Protein AF-A0A955RQQ8-F1 (afdb_monomer)

Sequence (202 aa):
MLSSAFFGHKPSKFQINPIVKSFIVSETFFWAGQNLMSPIFAIFVAQGLSDGSLEAAGTAVTVYMIARILAELISGKLLKDTKDSAKFWYSIIGVVVVGLGYVGMAFVSYVVWVYALQFMIGIGFGIASPAKYSLFSRHLDKGKESSEWSIYDAAIYAGMACTAMLGGFIANEYGFDLLLITSGIVIILGCIPYALFVFDKD

Solvent-accessible surface area (backbone atoms only — not comparable to full-atom values): 9864 Å² total; per-residue (Å²): 144,76,73,73,79,77,69,70,66,80,81,65,84,82,79,66,47,70,67,37,51,27,48,40,54,17,47,16,31,32,46,15,16,50,25,30,41,60,91,49,44,52,52,46,36,29,71,65,25,81,73,32,29,68,67,51,28,54,49,29,53,48,41,16,50,54,33,19,56,57,28,30,62,50,36,42,64,71,49,70,90,54,56,66,46,55,29,40,50,39,25,38,53,10,38,42,40,30,13,50,25,34,35,53,55,41,75,53,56,45,52,72,55,47,37,55,30,26,31,47,24,11,36,12,48,8,37,13,49,49,26,48,52,52,54,41,68,73,44,54,55,88,96,39,52,72,58,54,51,51,52,38,50,54,47,28,51,52,32,24,58,58,21,41,59,50,22,56,51,38,33,72,78,66,31,61,41,57,41,23,38,51,21,11,50,37,18,38,57,19,36,58,51,45,60,69,49,50,76,53,82,129

Nearest PDB structures (foldseek):
  8tte-assembly1_A  TM=7.966E-01  e=7.774E-04  Staphylococcus aureus
  6rw3-assembly2_B  TM=7.720E-01  e=1.911E-03  Plasmodium falciparum
  6gs7-assembly1_A  TM=8.002E-01  e=3.925E-03  Escherichia coli K-12
  8vzo-assembly1_A  TM=7.882E-01  e=3.752E-03  Mus musculus
  7ckr-assembly1_A  TM=8.036E-01  e=1.155E-02  Homo sapiens

Structure (mmCIF, N/CA/C/O backbone):
data_AF-A0A955RQQ8-F1
#
_entry.id   AF-A0A955RQQ8-F1
#
loop_
_atom_site.group_PDB
_atom_site.id
_atom_site.type_symbol
_atom_site.label_atom_id
_atom_site.label_alt_id
_atom_site.label_comp_id
_atom_site.label_asym_id
_atom_site.label_entity_id
_atom_site.label_seq_id
_atom_site.pdbx_PDB_ins_code
_atom_site.Cartn_x
_atom_site.Cartn_y
_atom_site.Cartn_z
_atom_site.occupancy
_atom_site.B_iso_or_equiv
_atom_site.auth_seq_id
_atom_site.auth_comp_id
_atom_site.auth_asym_id
_atom_site.auth_atom_id
_atom_site.pdbx_PDB_model_num
ATOM 1 N N . MET A 1 1 ? -4.836 -35.990 35.037 1.00 44.22 1 MET A N 1
ATOM 2 C CA . MET A 1 1 ? -5.051 -34.542 35.275 1.00 44.22 1 MET A CA 1
ATOM 3 C C . MET A 1 1 ? -4.480 -33.641 34.160 1.00 44.22 1 MET A C 1
ATOM 5 O O . MET A 1 1 ? -4.272 -32.468 34.410 1.00 44.22 1 MET A O 1
ATOM 9 N N . LEU A 1 2 ? -4.282 -34.125 32.918 1.00 42.44 2 LEU A N 1
ATOM 10 C CA . LEU A 1 2 ? -3.669 -33.331 31.825 1.00 42.44 2 LEU A CA 1
ATOM 11 C C . LEU A 1 2 ? -4.562 -33.122 30.581 1.00 42.44 2 LEU A C 1
ATOM 13 O O . LEU A 1 2 ? -4.142 -32.474 29.633 1.00 42.44 2 LEU A O 1
ATOM 17 N N . SER A 1 3 ? -5.797 -33.634 30.563 1.00 52.59 3 SER A N 1
ATOM 18 C CA . SER A 1 3 ? -6.656 -33.600 29.362 1.00 52.59 3 SER A CA 1
ATOM 19 C C . SER A 1 3 ? -7.642 -32.422 29.318 1.00 52.59 3 SER A C 1
ATOM 21 O O . SER A 1 3 ? -8.111 -32.068 28.240 1.00 52.59 3 SER A O 1
ATOM 23 N N . SER A 1 4 ? -7.934 -31.776 30.451 1.00 46.28 4 SER A N 1
ATOM 24 C CA . SER A 1 4 ? -8.906 -30.673 30.531 1.00 46.28 4 SER A CA 1
ATOM 25 C C . SER A 1 4 ? -8.313 -29.286 30.258 1.00 46.28 4 SER A C 1
ATOM 27 O O . SER A 1 4 ? -9.062 -28.319 30.188 1.00 46.28 4 SER A O 1
ATOM 29 N N . ALA A 1 5 ? -6.991 -29.174 30.092 1.00 52.91 5 ALA A N 1
ATOM 30 C CA . ALA A 1 5 ? -6.322 -27.906 29.788 1.00 52.91 5 ALA A CA 1
ATOM 31 C C . ALA A 1 5 ? -6.365 -27.537 28.291 1.00 52.91 5 ALA A C 1
ATOM 33 O O . ALA A 1 5 ? -6.182 -26.375 27.951 1.00 52.91 5 ALA A O 1
ATOM 34 N N . PHE A 1 6 ? -6.620 -28.508 27.402 1.00 50.00 6 PHE A N 1
ATOM 35 C CA . PHE A 1 6 ? -6.561 -28.303 25.947 1.00 50.00 6 PHE A CA 1
ATOM 36 C C . PHE A 1 6 ? -7.920 -28.037 25.289 1.00 50.00 6 PHE A C 1
ATOM 38 O O . PHE A 1 6 ? -7.983 -27.387 24.252 1.00 50.00 6 PHE A O 1
ATOM 45 N N . PHE A 1 7 ? -9.017 -28.487 25.899 1.00 50.19 7 PHE A N 1
ATOM 46 C CA . PHE A 1 7 ? -10.370 -28.235 25.399 1.00 50.19 7 PHE A CA 1
ATOM 47 C C . PHE A 1 7 ? -11.036 -27.138 26.227 1.00 50.19 7 PHE A C 1
ATOM 49 O O . PHE A 1 7 ? -12.024 -27.346 26.930 1.00 50.19 7 PHE A O 1
ATOM 56 N N . GLY A 1 8 ? -10.429 -25.953 26.172 1.00 47.56 8 GLY A N 1
ATOM 57 C CA . GLY A 1 8 ? -10.973 -24.741 26.759 1.00 47.56 8 GLY A CA 1
ATOM 58 C C . GLY A 1 8 ? -12.210 -24.284 25.994 1.00 47.56 8 GLY A C 1
ATOM 59 O O . GLY A 1 8 ? -12.077 -23.711 24.924 1.00 47.56 8 GLY A O 1
ATOM 60 N N . HIS A 1 9 ? -13.373 -24.498 26.614 1.00 50.78 9 HIS A N 1
ATOM 61 C CA . HIS A 1 9 ? -14.675 -23.880 26.343 1.00 50.78 9 HIS A CA 1
ATOM 62 C C . HIS A 1 9 ? -15.265 -24.112 24.939 1.00 50.78 9 HIS A C 1
ATOM 64 O O . HIS A 1 9 ? -14.603 -24.033 23.910 1.00 50.78 9 HIS A O 1
ATOM 70 N N . LYS A 1 10 ? -16.584 -24.366 24.882 1.00 46.41 10 LYS A N 1
ATOM 71 C CA . LYS A 1 10 ? -17.335 -24.246 23.620 1.00 46.41 10 LYS A CA 1
ATOM 72 C C . LYS A 1 10 ? -16.984 -22.882 23.016 1.00 46.41 10 LYS A C 1
ATOM 74 O O . LYS A 1 10 ? -17.060 -21.915 23.779 1.00 46.41 10 LYS A O 1
ATOM 79 N N . PRO A 1 11 ? -16.623 -22.777 21.721 1.00 45.06 11 PRO A N 1
ATOM 80 C CA . PRO A 1 11 ? -16.377 -21.482 21.113 1.00 45.06 11 PRO A CA 1
ATOM 81 C C . PRO A 1 11 ? -17.641 -20.658 21.328 1.00 45.06 11 PRO A C 1
ATOM 83 O O . PRO A 1 11 ? -18.703 -20.955 20.770 1.00 45.06 11 PRO A O 1
ATOM 86 N N . SER A 1 12 ? -17.555 -19.673 22.226 1.00 50.94 12 SER A N 1
ATOM 87 C CA . SER A 1 12 ? -18.580 -18.649 22.292 1.00 50.94 12 SER A CA 1
ATOM 88 C C . SER A 1 12 ? -18.609 -18.043 20.895 1.00 50.94 12 SER A C 1
ATOM 90 O O . SER A 1 12 ? -17.574 -17.973 20.225 1.00 50.94 12 SER A O 1
ATOM 92 N N . LYS A 1 13 ? -19.798 -17.709 20.391 1.00 51.97 13 LYS A N 1
ATOM 93 C CA . LYS A 1 13 ? -19.913 -17.012 19.110 1.00 51.97 13 LYS A CA 1
ATOM 94 C C . LYS A 1 13 ? -18.983 -15.803 19.198 1.00 51.97 13 LYS A C 1
ATOM 96 O O . LYS A 1 13 ? -19.279 -14.887 19.961 1.00 51.97 13 LYS A O 1
ATOM 101 N N . PHE A 1 14 ? -17.842 -15.863 18.511 1.00 59.16 14 PHE A N 1
ATOM 102 C CA . PHE A 1 14 ? -16.768 -14.888 18.646 1.00 59.16 14 PHE A CA 1
ATOM 103 C C . PHE A 1 14 ? -17.259 -13.609 17.969 1.00 59.16 14 PHE A C 1
ATOM 105 O O . PHE A 1 14 ? -17.112 -13.414 16.765 1.00 59.16 14 PHE A O 1
ATOM 112 N N . GLN A 1 15 ? -17.998 -12.804 18.726 1.00 77.56 15 GLN A N 1
ATOM 113 C CA . GLN A 1 15 ? -18.453 -11.498 18.293 1.00 77.56 15 GLN A CA 1
ATOM 114 C C . GLN A 1 15 ? -17.255 -10.570 18.445 1.00 77.56 15 GLN A C 1
ATOM 116 O O . GLN A 1 15 ? -16.816 -10.313 19.565 1.00 77.56 15 GLN A O 1
ATOM 121 N N . ILE A 1 16 ? -16.700 -10.196 17.294 1.00 86.25 16 ILE A N 1
ATOM 122 C CA . ILE A 1 16 ? -15.632 -9.211 17.128 1.00 86.25 16 ILE A CA 1
ATOM 123 C C . ILE A 1 16 ? -16.308 -7.870 16.879 1.00 86.25 16 ILE A C 1
ATOM 125 O O . ILE A 1 16 ? -17.302 -7.811 16.142 1.00 86.25 16 ILE A O 1
ATOM 129 N N . ASN A 1 17 ? -15.754 -6.803 17.447 1.00 91.38 17 ASN A N 1
ATOM 130 C CA . ASN A 1 17 ? -16.196 -5.447 17.160 1.00 91.38 17 ASN A CA 1
ATOM 131 C C . ASN A 1 17 ? -16.270 -5.204 15.626 1.00 91.38 17 ASN A C 1
ATOM 133 O O . ASN A 1 17 ? -15.318 -5.520 14.905 1.00 91.38 17 ASN A O 1
ATOM 137 N N . PRO A 1 18 ? -17.371 -4.645 15.084 1.00 89.94 18 PRO A N 1
ATOM 138 C CA . PRO A 1 18 ? -17.513 -4.408 13.644 1.00 89.94 18 PRO A CA 1
ATOM 139 C C . PRO A 1 18 ? -16.379 -3.581 13.019 1.00 89.94 18 PRO A C 1
ATOM 141 O O . PRO A 1 18 ? -15.996 -3.845 11.877 1.00 89.94 18 PRO A O 1
ATOM 144 N N . ILE A 1 19 ? -15.803 -2.630 13.760 1.00 91.62 19 ILE A N 1
ATOM 145 C CA . ILE A 1 19 ? -14.679 -1.801 13.304 1.00 91.62 19 ILE A CA 1
ATOM 146 C C . ILE A 1 19 ? -13.398 -2.638 13.218 1.00 91.62 19 ILE A C 1
ATOM 148 O O . ILE A 1 19 ? -12.697 -2.581 12.208 1.00 91.62 19 ILE A O 1
ATOM 152 N N . VAL A 1 20 ? -13.137 -3.483 14.220 1.00 93.81 20 VAL A N 1
ATOM 153 C CA . VAL A 1 20 ? -12.011 -4.437 14.229 1.00 93.81 20 VAL A CA 1
ATOM 154 C C . VAL A 1 20 ? -12.133 -5.410 13.059 1.00 93.81 20 VAL A C 1
ATOM 156 O O . VAL A 1 20 ? -11.187 -5.586 12.294 1.00 93.81 20 VAL A O 1
ATOM 159 N N . LYS A 1 21 ? -13.322 -5.982 12.840 1.00 93.19 21 LYS A N 1
ATOM 160 C CA . LYS A 1 21 ? -13.585 -6.861 11.692 1.00 93.19 21 LYS A CA 1
ATOM 161 C C . LYS A 1 21 ? -13.338 -6.147 10.360 1.00 93.19 21 LYS A C 1
ATOM 163 O O . LYS A 1 21 ? -12.730 -6.723 9.462 1.00 93.19 21 LYS A O 1
ATOM 168 N N . SER A 1 22 ? -13.792 -4.903 10.231 1.00 92.38 22 SER A N 1
ATOM 169 C CA . SER A 1 2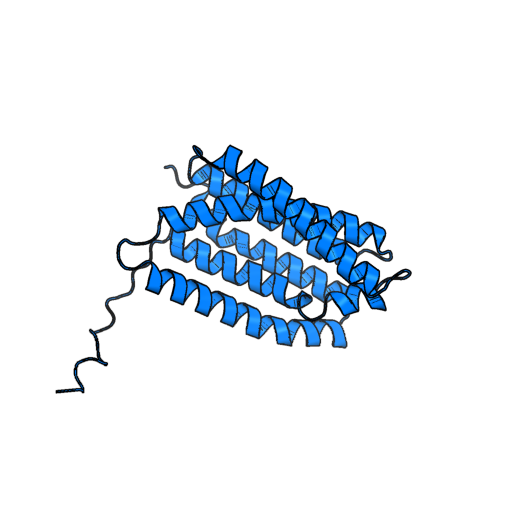2 ? -13.625 -4.114 9.005 1.00 92.38 22 SER A CA 1
ATOM 170 C C . SER A 1 22 ? -12.164 -3.772 8.740 1.00 92.38 22 SER A C 1
ATOM 172 O O . SER A 1 22 ? -11.718 -3.861 7.599 1.00 92.38 22 SER A O 1
ATOM 174 N N . PHE A 1 23 ? -11.397 -3.476 9.790 1.00 94.56 23 PHE A N 1
ATOM 175 C CA . PHE A 1 23 ? -9.949 -3.331 9.703 1.00 94.56 23 PHE A CA 1
ATOM 176 C C . PHE A 1 23 ? -9.273 -4.625 9.236 1.00 94.56 23 PHE A C 1
ATOM 178 O O . PHE A 1 23 ? -8.488 -4.568 8.298 1.00 94.56 23 PHE A O 1
ATOM 185 N N . ILE A 1 24 ? -9.613 -5.786 9.812 1.00 96.38 24 ILE A N 1
ATOM 186 C CA . ILE A 1 24 ? -9.026 -7.080 9.415 1.00 96.38 24 ILE A CA 1
ATOM 187 C C . ILE A 1 24 ? -9.283 -7.365 7.932 1.00 96.38 24 ILE A C 1
ATOM 189 O O . ILE A 1 24 ? -8.363 -7.725 7.199 1.00 96.38 24 ILE A O 1
ATOM 193 N N . VAL A 1 25 ? -10.523 -7.174 7.470 1.00 95.88 25 VAL A N 1
ATOM 194 C CA . VAL A 1 25 ? -10.874 -7.379 6.057 1.00 95.88 25 VAL A CA 1
ATOM 195 C C . VAL A 1 25 ? -10.117 -6.392 5.166 1.00 95.88 25 VAL A C 1
ATOM 197 O O . VAL A 1 25 ? -9.504 -6.819 4.192 1.00 95.88 25 VAL A O 1
ATOM 200 N N . SER A 1 26 ? -10.102 -5.101 5.510 1.00 95.88 26 SER A N 1
ATOM 201 C CA . SER A 1 26 ? -9.356 -4.075 4.768 1.00 95.88 26 SER A CA 1
ATOM 202 C C . SER A 1 26 ? -7.872 -4.425 4.641 1.00 95.88 26 SER A C 1
ATOM 204 O O . SER A 1 26 ? -7.326 -4.432 3.539 1.00 95.88 26 SER A O 1
ATOM 206 N N . GLU A 1 27 ? -7.220 -4.753 5.757 1.00 97.44 27 GLU A N 1
ATOM 207 C CA . GLU A 1 27 ? -5.799 -5.099 5.784 1.00 97.44 27 GLU A CA 1
ATOM 208 C C . GLU A 1 27 ? -5.512 -6.380 5.000 1.00 97.44 27 GLU A C 1
ATOM 210 O O . GLU A 1 27 ? -4.507 -6.449 4.298 1.00 97.44 27 GLU A O 1
ATOM 215 N N . THR A 1 28 ? -6.423 -7.357 5.019 1.00 98.00 28 THR A N 1
ATOM 216 C CA . THR A 1 28 ? -6.293 -8.569 4.199 1.00 98.00 28 THR A CA 1
ATOM 217 C C . THR A 1 28 ? -6.206 -8.226 2.712 1.00 98.00 28 THR A C 1
ATOM 219 O O . THR A 1 28 ? -5.280 -8.676 2.045 1.00 98.00 28 THR A O 1
ATOM 222 N N . PHE A 1 29 ? -7.116 -7.397 2.186 1.00 98.00 29 PHE A N 1
ATOM 223 C CA . PHE A 1 29 ? -7.060 -6.953 0.786 1.00 98.00 29 PHE A CA 1
ATOM 224 C C . PHE A 1 29 ? -5.808 -6.120 0.501 1.00 98.00 29 PHE A C 1
ATOM 226 O O . PHE A 1 29 ? -5.122 -6.350 -0.494 1.00 98.00 29 PHE A O 1
ATOM 233 N N . PHE A 1 30 ? -5.478 -5.186 1.393 1.00 98.12 30 PHE A N 1
ATOM 234 C CA . PHE A 1 30 ? -4.323 -4.310 1.246 1.00 98.12 30 PHE A CA 1
ATOM 235 C C . PHE A 1 30 ? -3.010 -5.100 1.127 1.00 98.12 30 PHE A C 1
ATOM 237 O O . PHE A 1 30 ? -2.259 -4.930 0.163 1.00 98.12 30 PHE A O 1
ATOM 244 N N . TRP A 1 31 ? -2.749 -6.008 2.071 1.00 98.06 31 TRP A N 1
ATOM 245 C CA . TRP A 1 31 ? -1.536 -6.825 2.082 1.00 98.06 31 TRP A CA 1
ATOM 246 C C . TRP A 1 31 ? -1.547 -7.909 1.008 1.00 98.06 31 TRP A C 1
ATOM 248 O O . TRP A 1 31 ? -0.506 -8.157 0.403 1.00 98.06 31 TRP A O 1
ATOM 258 N N . ALA A 1 32 ? -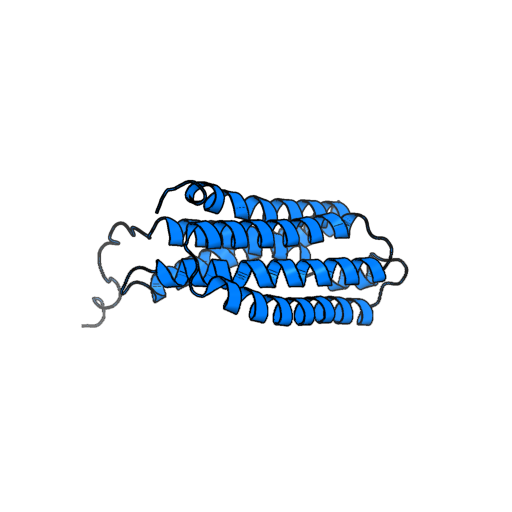2.701 -8.505 0.694 1.00 98.12 32 ALA A N 1
ATOM 259 C CA . ALA A 1 32 ? -2.814 -9.428 -0.432 1.00 98.12 32 ALA A CA 1
ATOM 260 C C . ALA A 1 32 ? -2.433 -8.735 -1.751 1.00 98.12 32 ALA A C 1
ATOM 262 O O . ALA A 1 32 ? -1.636 -9.274 -2.520 1.00 98.12 32 ALA A O 1
ATOM 263 N N . GLY A 1 33 ? -2.932 -7.518 -1.981 1.00 97.88 33 GLY A N 1
ATOM 264 C CA . GLY A 1 33 ? -2.606 -6.721 -3.159 1.00 97.88 33 GLY A CA 1
ATOM 265 C C . GLY A 1 33 ? -1.125 -6.340 -3.226 1.00 97.88 33 GLY A C 1
ATOM 266 O O . GLY A 1 33 ? -0.504 -6.545 -4.265 1.00 97.88 33 GLY A O 1
ATOM 267 N N . GLN A 1 34 ? -0.519 -5.886 -2.121 1.00 97.56 34 GLN A N 1
ATOM 268 C CA . GLN A 1 34 ? 0.939 -5.664 -2.041 1.00 97.56 34 GLN A CA 1
ATOM 269 C C . GLN A 1 34 ? 1.731 -6.931 -2.398 1.00 97.56 34 GLN A C 1
ATOM 271 O O . GLN A 1 34 ? 2.715 -6.883 -3.142 1.00 97.56 34 GLN A O 1
ATOM 276 N N . ASN A 1 35 ? 1.303 -8.079 -1.870 1.00 97.62 35 ASN A N 1
ATOM 277 C CA . ASN A 1 35 ? 2.064 -9.318 -1.969 1.00 97.62 35 ASN A CA 1
ATOM 278 C C . ASN A 1 35 ? 1.960 -10.011 -3.336 1.00 97.62 35 ASN A C 1
ATOM 280 O O . ASN A 1 35 ? 2.744 -10.915 -3.604 1.00 97.62 35 ASN A O 1
ATOM 284 N N . LEU A 1 36 ? 1.070 -9.547 -4.225 1.00 97.75 36 LEU A N 1
ATOM 285 C CA . LEU A 1 36 ? 1.128 -9.888 -5.653 1.00 97.75 36 LEU A CA 1
ATOM 286 C C . LEU A 1 36 ? 2.478 -9.482 -6.266 1.00 97.75 36 LEU A C 1
ATOM 288 O O . LEU A 1 36 ? 3.035 -10.210 -7.077 1.00 97.75 36 LEU A O 1
ATOM 292 N N . MET A 1 37 ? 3.018 -8.326 -5.871 1.00 96.31 37 MET A N 1
ATOM 293 C CA . MET A 1 37 ? 4.250 -7.786 -6.449 1.00 96.31 37 MET A CA 1
ATOM 294 C C . MET A 1 37 ? 5.471 -7.990 -5.548 1.00 96.31 37 MET A C 1
ATOM 296 O O . MET A 1 37 ? 6.571 -8.180 -6.057 1.00 96.31 37 MET A O 1
ATOM 300 N N . SER A 1 38 ? 5.309 -7.963 -4.220 1.00 95.31 38 SER A N 1
ATOM 301 C CA . SER A 1 38 ? 6.440 -7.925 -3.276 1.00 95.31 38 SER A CA 1
ATOM 302 C C . SER A 1 38 ? 7.559 -8.954 -3.549 1.00 95.31 38 SER A C 1
ATOM 304 O O . SER A 1 38 ? 8.713 -8.525 -3.618 1.00 95.31 38 SER A O 1
ATOM 306 N N . PRO A 1 39 ? 7.282 -10.253 -3.799 1.00 96.00 39 PRO A N 1
ATOM 307 C CA . PRO A 1 39 ? 8.335 -11.250 -4.039 1.00 96.00 39 PRO A CA 1
ATOM 308 C C . PRO A 1 39 ? 9.131 -11.041 -5.337 1.00 96.00 39 PRO A C 1
ATOM 310 O O . PRO A 1 39 ? 10.248 -11.537 -5.462 1.00 96.00 39 PRO A O 1
ATOM 313 N N . ILE A 1 40 ? 8.560 -10.326 -6.308 1.00 96.81 40 ILE A N 1
ATOM 314 C CA . ILE A 1 40 ? 9.095 -10.166 -7.669 1.00 96.81 40 ILE A CA 1
ATOM 315 C C . ILE A 1 40 ? 9.357 -8.701 -8.042 1.00 96.81 40 ILE A C 1
ATOM 317 O O . ILE A 1 40 ? 9.793 -8.414 -9.155 1.00 96.81 40 ILE A O 1
ATOM 321 N N . PHE A 1 41 ? 9.179 -7.770 -7.101 1.00 97.88 41 PHE A N 1
ATOM 322 C CA . PHE A 1 41 ? 9.383 -6.337 -7.313 1.00 97.88 41 PHE A CA 1
ATOM 323 C C . PHE A 1 41 ? 10.794 -6.007 -7.816 1.00 97.88 41 PHE A C 1
ATOM 325 O O . PHE A 1 41 ? 10.963 -5.201 -8.729 1.00 97.88 41 PHE A O 1
ATOM 332 N N . ALA A 1 42 ? 11.820 -6.657 -7.259 1.00 97.81 42 ALA A N 1
ATOM 333 C CA . ALA A 1 42 ? 13.196 -6.442 -7.701 1.00 97.81 42 ALA A CA 1
ATOM 334 C C . ALA A 1 42 ? 13.414 -6.875 -9.159 1.00 97.81 42 ALA A C 1
ATOM 336 O O . ALA A 1 42 ? 14.178 -6.234 -9.873 1.00 97.81 42 ALA A O 1
ATOM 337 N N . ILE A 1 43 ? 12.713 -7.921 -9.611 1.00 97.69 43 ILE A N 1
ATOM 338 C CA . ILE A 1 43 ? 12.760 -8.387 -11.002 1.00 97.69 43 ILE A CA 1
ATOM 339 C C . ILE A 1 43 ? 12.075 -7.361 -11.910 1.00 97.69 43 ILE A C 1
ATOM 341 O O . ILE A 1 43 ? 12.656 -6.985 -12.924 1.00 97.69 43 ILE A O 1
ATOM 345 N N . PHE A 1 44 ? 10.905 -6.845 -11.514 1.00 97.75 44 PHE A N 1
ATOM 346 C CA . PHE A 1 44 ? 10.224 -5.770 -12.242 1.00 97.75 44 PHE A CA 1
ATOM 347 C C . PHE A 1 44 ? 11.142 -4.561 -12.462 1.00 97.75 44 PHE A C 1
ATOM 349 O O . PHE A 1 44 ? 11.314 -4.121 -13.593 1.00 97.75 44 PHE A O 1
ATOM 356 N N . VAL A 1 45 ? 11.784 -4.047 -11.409 1.00 98.31 45 VAL A N 1
ATOM 357 C CA . VAL A 1 45 ? 12.638 -2.856 -11.543 1.00 98.31 45 VAL A CA 1
ATOM 358 C C . VAL A 1 45 ? 13.928 -3.158 -12.302 1.00 98.31 45 VAL A C 1
ATOM 360 O O . VAL A 1 45 ? 14.351 -2.346 -13.119 1.00 98.31 45 VAL A O 1
ATOM 363 N N . ALA A 1 46 ? 14.568 -4.301 -12.043 1.00 98.06 46 ALA A N 1
ATOM 364 C CA . ALA A 1 46 ? 15.868 -4.608 -12.631 1.00 98.06 46 ALA A CA 1
ATOM 365 C C . ALA A 1 46 ? 15.791 -5.071 -14.091 1.00 98.06 46 ALA A C 1
ATOM 367 O O . ALA A 1 46 ? 16.746 -4.866 -14.830 1.00 98.06 46 ALA A O 1
ATOM 368 N N . GLN A 1 47 ? 14.695 -5.721 -14.491 1.00 96.12 47 GLN A N 1
ATOM 369 C CA . GLN A 1 47 ? 14.562 -6.348 -15.812 1.00 96.12 47 GLN A CA 1
ATOM 370 C C . GLN A 1 47 ? 13.372 -5.819 -16.621 1.00 96.12 47 GLN A C 1
ATOM 372 O O . GLN A 1 47 ? 13.359 -5.973 -17.838 1.00 96.12 47 GLN A O 1
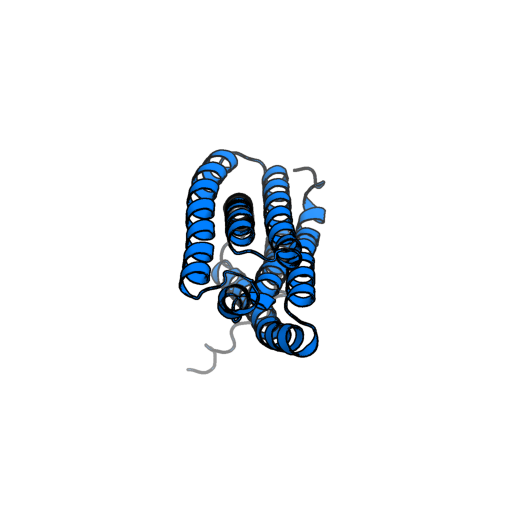ATOM 377 N N . GLY A 1 48 ? 12.377 -5.205 -15.977 1.00 93.94 48 GLY A N 1
ATOM 378 C CA . GLY A 1 48 ? 11.184 -4.666 -16.639 1.00 93.94 48 GLY A CA 1
ATOM 379 C C . GLY A 1 48 ? 11.321 -3.222 -17.127 1.00 93.94 48 GLY A C 1
ATOM 380 O O . GLY A 1 48 ? 10.424 -2.733 -17.806 1.00 93.94 48 GLY A O 1
ATOM 381 N N . LEU A 1 49 ? 12.420 -2.530 -16.802 1.00 97.06 49 LEU A N 1
ATOM 382 C CA . LEU A 1 49 ? 12.639 -1.116 -17.130 1.00 97.06 49 LEU A CA 1
ATOM 383 C C . LEU A 1 49 ? 13.890 -0.927 -17.987 1.00 97.06 49 LEU A C 1
ATOM 385 O O . LEU A 1 49 ? 14.848 -1.689 -17.885 1.00 97.06 49 LEU A O 1
ATOM 389 N N . SER A 1 50 ? 13.898 0.130 -18.801 1.00 96.31 50 SER A N 1
ATOM 390 C CA . SER A 1 50 ? 14.964 0.382 -19.783 1.00 96.31 50 SER A CA 1
ATOM 391 C C . SER A 1 50 ? 16.326 0.678 -19.144 1.00 96.31 50 SER A C 1
ATOM 393 O O . SER A 1 50 ? 17.357 0.273 -19.671 1.00 96.31 50 SER A O 1
ATOM 395 N N . ASP A 1 51 ? 16.333 1.380 -18.012 1.00 97.00 51 ASP A N 1
ATOM 396 C CA . ASP A 1 51 ? 17.506 1.718 -17.193 1.00 97.00 51 ASP A CA 1
ATOM 397 C C . ASP A 1 51 ? 17.504 0.965 -15.848 1.00 97.00 51 A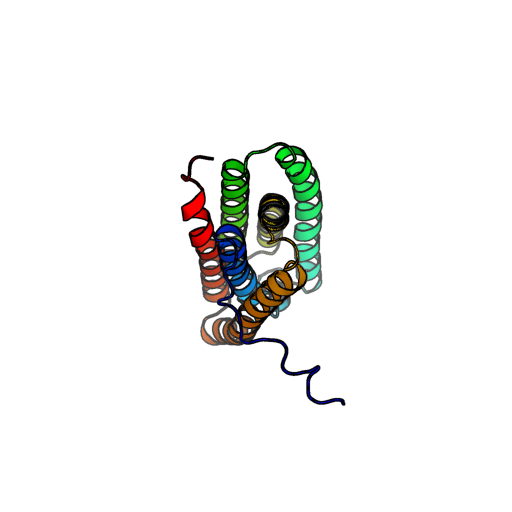SP A C 1
ATOM 399 O O . ASP A 1 51 ? 18.082 1.416 -14.857 1.00 97.00 51 ASP A O 1
ATOM 403 N N . GLY A 1 52 ? 16.828 -0.188 -15.816 1.00 97.44 52 GLY A N 1
ATOM 404 C CA . GLY A 1 52 ? 16.671 -1.032 -14.640 1.00 97.44 52 GLY A CA 1
ATOM 405 C C . GLY A 1 52 ? 17.984 -1.613 -14.115 1.00 97.44 52 GLY A C 1
ATOM 406 O O . GLY A 1 52 ? 18.874 -2.006 -14.867 1.00 97.44 52 GLY A O 1
ATOM 407 N N . SER A 1 53 ? 18.103 -1.704 -12.791 1.00 98.25 53 SER A N 1
ATOM 408 C CA . SER A 1 53 ? 19.194 -2.418 -12.123 1.00 98.25 53 SER A CA 1
ATOM 409 C C . SER A 1 53 ? 18.772 -2.910 -10.735 1.00 98.25 53 SER A C 1
ATOM 411 O O . SER A 1 53 ? 17.769 -2.465 -10.170 1.00 98.25 53 SER A O 1
ATOM 413 N N . LEU A 1 54 ? 19.544 -3.830 -10.148 1.00 98.12 54 LEU A N 1
ATOM 414 C CA . LEU A 1 54 ? 19.321 -4.264 -8.761 1.00 98.12 54 LEU A CA 1
ATOM 415 C C . LEU A 1 54 ? 19.547 -3.118 -7.761 1.00 98.12 54 LEU A C 1
ATOM 417 O O . LEU 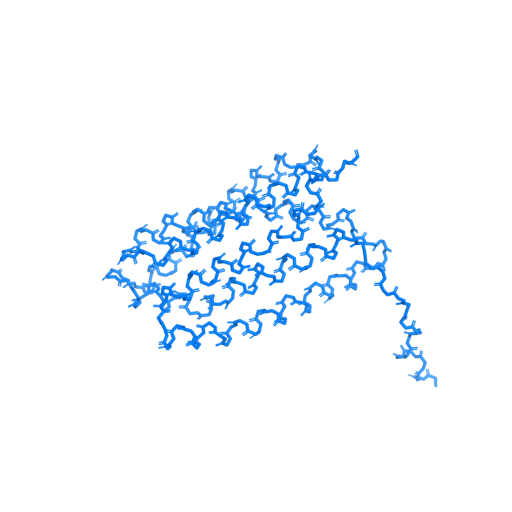A 1 54 ? 18.834 -3.016 -6.763 1.00 98.12 54 LEU A O 1
ATOM 421 N N . GLU A 1 55 ? 20.503 -2.232 -8.050 1.00 98.38 55 GLU A N 1
ATOM 422 C CA . GLU A 1 55 ? 20.733 -1.013 -7.269 1.00 98.38 55 GLU A CA 1
ATOM 423 C C . GLU A 1 55 ? 19.519 -0.079 -7.337 1.00 98.38 55 GLU A C 1
ATOM 425 O O . GLU A 1 55 ? 19.080 0.446 -6.311 1.00 98.38 55 GLU A O 1
ATOM 430 N N . ALA A 1 56 ? 18.912 0.063 -8.520 1.00 98.44 56 ALA A N 1
ATOM 431 C CA . ALA A 1 56 ? 17.690 0.834 -8.695 1.00 98.44 56 ALA A CA 1
ATOM 432 C C . ALA A 1 56 ? 16.522 0.246 -7.894 1.00 98.44 56 ALA A C 1
ATOM 434 O O . ALA A 1 56 ? 15.792 0.986 -7.238 1.00 98.44 56 ALA A O 1
ATOM 435 N N . ALA A 1 57 ? 16.372 -1.081 -7.864 1.00 98.44 57 ALA A N 1
ATOM 436 C CA . ALA A 1 57 ? 15.353 -1.738 -7.046 1.00 98.44 57 ALA A CA 1
ATOM 437 C C . ALA A 1 57 ? 15.524 -1.427 -5.547 1.00 98.44 57 ALA A C 1
ATOM 439 O O . ALA A 1 57 ? 14.562 -1.044 -4.878 1.00 98.44 57 ALA A O 1
ATOM 440 N N . GLY A 1 58 ? 16.748 -1.534 -5.019 1.00 98.50 58 GLY A N 1
ATOM 441 C CA . GLY A 1 58 ? 17.041 -1.192 -3.621 1.00 98.50 58 GLY A CA 1
ATOM 442 C C . GLY A 1 58 ? 16.827 0.295 -3.315 1.00 98.50 58 GLY A C 1
ATOM 443 O O . GLY A 1 58 ? 16.267 0.658 -2.276 1.00 98.50 58 GLY A O 1
ATOM 444 N N . THR A 1 59 ? 17.199 1.162 -4.256 1.00 98.69 59 THR A N 1
ATOM 445 C CA . THR A 1 59 ? 16.984 2.611 -4.154 1.00 98.69 59 THR A CA 1
ATOM 446 C C . THR A 1 59 ? 15.494 2.941 -4.119 1.00 98.69 59 THR A C 1
ATOM 448 O O . THR A 1 59 ? 15.058 3.706 -3.263 1.00 98.69 59 THR A O 1
ATOM 451 N N . ALA A 1 60 ? 14.685 2.306 -4.969 1.00 98.62 60 ALA A N 1
ATOM 452 C CA . ALA A 1 60 ? 13.238 2.486 -5.014 1.00 98.62 60 ALA A CA 1
ATOM 453 C C . ALA A 1 60 ? 12.571 2.161 -3.664 1.00 98.62 60 ALA A C 1
ATOM 455 O O . ALA A 1 60 ? 11.779 2.959 -3.157 1.00 98.62 60 ALA A O 1
ATOM 456 N N . VAL A 1 61 ? 12.948 1.039 -3.037 1.00 98.38 61 VAL A N 1
ATOM 457 C CA . VAL A 1 61 ? 12.463 0.667 -1.693 1.00 98.38 61 VAL A CA 1
ATOM 458 C C . VAL A 1 61 ? 12.907 1.686 -0.640 1.00 98.38 61 VAL A C 1
ATOM 460 O O . VAL A 1 61 ? 12.124 2.054 0.235 1.00 98.38 61 VAL A O 1
ATOM 463 N N . THR A 1 62 ? 14.138 2.191 -0.738 1.00 98.81 62 THR A N 1
ATOM 464 C CA . THR A 1 62 ? 14.661 3.208 0.187 1.00 98.81 62 THR A CA 1
ATOM 465 C C . THR A 1 62 ? 13.874 4.516 0.091 1.00 98.81 62 THR A C 1
ATOM 467 O O . THR A 1 62 ? 13.488 5.076 1.119 1.00 98.81 62 THR A O 1
ATOM 470 N N . VAL A 1 63 ? 13.575 4.979 -1.129 1.00 98.75 63 VAL A N 1
ATOM 471 C CA . VAL A 1 63 ? 12.745 6.173 -1.365 1.00 98.75 63 VAL A CA 1
ATOM 472 C C . VAL A 1 63 ? 11.369 6.005 -0.721 1.00 98.75 63 VAL A C 1
ATOM 474 O O . VAL A 1 63 ? 10.920 6.894 0.007 1.00 98.75 63 VAL A O 1
ATOM 477 N N . TYR A 1 64 ? 10.734 4.849 -0.931 1.00 98.38 64 TYR A N 1
ATOM 478 C CA . TYR A 1 64 ? 9.475 4.494 -0.280 1.00 98.38 64 TYR A CA 1
ATOM 479 C C . TYR A 1 64 ? 9.561 4.577 1.250 1.00 98.38 64 TYR A C 1
ATOM 481 O O . TYR A 1 64 ? 8.724 5.227 1.879 1.00 98.38 64 TYR A O 1
ATOM 489 N N . MET A 1 65 ? 10.578 3.959 1.857 1.00 98.56 65 MET A N 1
ATOM 490 C CA . MET A 1 65 ? 10.727 3.915 3.313 1.00 98.56 65 MET A CA 1
ATOM 491 C C . MET A 1 65 ? 10.951 5.303 3.916 1.00 98.56 65 MET A C 1
ATOM 493 O O . MET A 1 65 ? 10.317 5.640 4.914 1.00 98.56 65 MET A O 1
ATOM 497 N N . ILE A 1 66 ? 11.802 6.133 3.307 1.00 98.75 66 ILE A N 1
ATOM 498 C CA . ILE A 1 66 ? 12.053 7.502 3.781 1.00 98.75 66 ILE A CA 1
ATOM 499 C C . ILE A 1 66 ? 10.768 8.332 3.708 1.00 98.75 66 ILE A C 1
ATOM 501 O O . ILE A 1 66 ? 10.391 8.974 4.691 1.00 98.75 66 ILE A O 1
ATOM 505 N N . ALA A 1 67 ? 10.068 8.290 2.570 1.00 98.69 67 ALA A N 1
ATOM 506 C CA . ALA A 1 67 ? 8.808 9.005 2.393 1.00 98.69 67 ALA A CA 1
ATOM 507 C C . ALA A 1 67 ? 7.759 8.560 3.421 1.00 98.69 67 ALA A C 1
ATOM 509 O O . ALA A 1 67 ? 7.097 9.397 4.039 1.00 98.69 67 ALA A O 1
ATOM 510 N N . ARG A 1 68 ? 7.668 7.247 3.661 1.00 98.50 68 ARG A N 1
ATOM 511 C CA . ARG A 1 68 ? 6.788 6.657 4.668 1.00 98.50 68 ARG A CA 1
ATOM 512 C C . ARG A 1 68 ? 7.104 7.151 6.072 1.00 98.50 68 ARG A C 1
ATOM 514 O O . ARG A 1 68 ? 6.192 7.622 6.741 1.00 98.50 68 ARG A O 1
ATOM 521 N N . ILE A 1 69 ? 8.363 7.100 6.506 1.00 98.50 69 ILE A N 1
ATOM 522 C CA . ILE A 1 69 ? 8.773 7.545 7.849 1.00 98.50 69 ILE A CA 1
ATOM 523 C C . ILE A 1 69 ? 8.345 8.997 8.090 1.00 98.50 69 ILE A C 1
ATOM 525 O O . ILE A 1 69 ? 7.721 9.308 9.105 1.00 98.50 69 ILE A O 1
ATOM 529 N N . LEU A 1 70 ? 8.650 9.890 7.145 1.00 98.19 70 LEU A N 1
ATOM 530 C CA . LEU A 1 70 ? 8.306 11.306 7.268 1.00 98.19 70 LEU A CA 1
ATOM 531 C C . LEU A 1 70 ? 6.786 11.508 7.333 1.00 98.19 70 LEU A C 1
ATOM 533 O O . LEU A 1 70 ? 6.291 12.221 8.209 1.00 98.19 70 LEU A O 1
ATOM 537 N N . ALA A 1 71 ? 6.043 10.850 6.442 1.00 98.25 71 ALA A N 1
ATOM 538 C CA . ALA A 1 71 ? 4.591 10.951 6.391 1.00 98.25 71 ALA A CA 1
ATOM 539 C C . ALA A 1 71 ? 3.907 10.350 7.634 1.00 98.25 71 ALA A C 1
ATOM 541 O O . ALA A 1 71 ? 2.945 10.944 8.121 1.00 98.25 71 ALA A O 1
ATOM 542 N N . GLU A 1 72 ? 4.409 9.241 8.191 1.00 97.38 72 GLU A N 1
ATOM 543 C CA . GLU A 1 72 ? 3.889 8.633 9.428 1.00 97.38 72 GLU A CA 1
ATOM 544 C C . GLU A 1 72 ? 4.058 9.568 10.629 1.00 97.38 72 GLU A C 1
ATOM 546 O O . GLU A 1 72 ? 3.109 9.771 11.390 1.00 97.38 72 GLU A O 1
ATOM 551 N N . LEU A 1 73 ? 5.232 10.193 10.782 1.00 97.00 73 LEU A N 1
ATOM 552 C CA . LEU A 1 73 ? 5.497 11.127 11.882 1.00 97.00 73 LEU A CA 1
ATOM 553 C C . LEU A 1 73 ? 4.598 12.368 11.827 1.00 97.00 73 LEU A C 1
ATOM 555 O O . LEU A 1 73 ? 4.160 12.864 12.869 1.00 97.00 73 LEU A O 1
ATOM 559 N N . ILE A 1 74 ? 4.323 12.879 10.625 1.00 96.31 74 ILE A N 1
ATOM 560 C CA . ILE A 1 74 ? 3.429 14.025 10.426 1.00 96.31 74 ILE A CA 1
ATOM 561 C C . ILE A 1 74 ? 1.979 13.605 10.682 1.00 96.31 74 ILE A C 1
ATOM 563 O O . ILE A 1 74 ? 1.293 14.214 11.505 1.00 96.31 74 ILE A O 1
ATOM 567 N N . SER A 1 75 ? 1.521 12.534 10.032 1.00 95.69 75 SER A N 1
ATOM 568 C CA . SER A 1 75 ? 0.132 12.072 10.113 1.00 95.69 75 SER A CA 1
ATOM 569 C C . SER A 1 75 ? -0.236 11.628 11.526 1.00 95.69 75 SER A C 1
ATOM 571 O O . SER A 1 75 ? -1.309 11.971 12.014 1.00 95.69 75 SER A O 1
ATOM 573 N N . GLY A 1 76 ? 0.671 10.956 12.241 1.00 94.25 76 GLY A N 1
ATOM 574 C CA . GLY A 1 76 ? 0.460 10.566 13.635 1.00 94.25 76 GLY A CA 1
ATOM 575 C C . GLY A 1 76 ? 0.199 11.757 14.563 1.00 94.25 76 GLY A C 1
ATOM 576 O O . GLY A 1 76 ? -0.660 11.675 15.440 1.00 94.25 76 GLY A O 1
ATOM 577 N N . LYS A 1 77 ? 0.874 12.895 14.341 1.00 94.06 77 LYS A N 1
ATOM 578 C CA . LYS A 1 77 ? 0.610 14.136 15.092 1.00 94.06 77 LYS A CA 1
ATOM 579 C C . LYS A 1 77 ? -0.740 14.746 14.728 1.00 94.06 77 LYS A C 1
ATOM 581 O O . LYS A 1 77 ? -1.468 15.157 15.626 1.00 94.06 77 LYS A O 1
ATOM 586 N N . LEU A 1 78 ? -1.080 14.781 13.438 1.00 93.06 78 LEU A N 1
ATOM 587 C CA . LEU A 1 78 ? -2.353 15.328 12.954 1.00 93.06 78 LEU A CA 1
ATOM 588 C C . LEU A 1 78 ? -3.563 14.518 13.435 1.00 93.06 78 LEU A C 1
ATOM 590 O O . LEU A 1 78 ? -4.629 15.082 13.647 1.00 93.06 78 LEU A O 1
ATOM 594 N N . LEU A 1 79 ? -3.398 13.207 13.629 1.00 92.81 79 LEU A N 1
ATOM 595 C CA . LEU A 1 79 ? -4.488 12.287 13.953 1.00 92.81 79 LEU A CA 1
ATOM 596 C C . LEU A 1 79 ? -4.752 12.109 15.453 1.00 92.81 79 LEU A C 1
ATOM 598 O O . LEU A 1 79 ? -5.777 11.516 15.804 1.00 92.81 79 LEU A O 1
ATOM 602 N N . LYS A 1 80 ? -3.871 12.607 16.330 1.00 89.00 80 LYS A N 1
ATOM 603 C CA . LYS A 1 80 ? -3.898 12.346 17.780 1.00 89.00 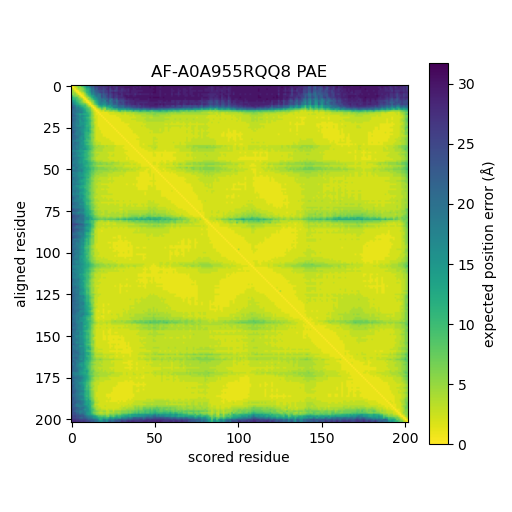80 LYS A CA 1
ATOM 604 C C . LYS A 1 80 ? -5.281 12.565 18.409 1.00 89.00 80 LYS A C 1
ATOM 606 O O . LYS A 1 80 ? -5.806 11.651 19.038 1.00 89.00 80 LYS A O 1
ATOM 611 N N . ASP A 1 81 ? -5.884 13.724 18.158 1.00 88.56 81 ASP A N 1
ATOM 612 C CA . ASP A 1 81 ? -7.151 14.148 18.772 1.00 88.56 81 ASP A CA 1
ATOM 613 C C . ASP A 1 81 ? -8.308 14.191 17.753 1.00 88.56 81 ASP A C 1
ATOM 615 O O . ASP A 1 81 ? -9.270 14.946 17.890 1.00 88.56 81 ASP A O 1
ATOM 619 N N . THR A 1 82 ? -8.210 13.381 16.694 1.00 92.25 82 THR A N 1
ATOM 620 C CA . THR A 1 82 ? -9.234 13.304 15.641 1.00 92.25 82 THR A CA 1
ATOM 621 C C . THR A 1 82 ? -10.296 12.243 15.931 1.00 92.25 82 THR A C 1
ATOM 623 O O . THR A 1 82 ? -10.038 11.224 16.585 1.00 92.25 82 THR A O 1
ATOM 626 N N . LYS A 1 83 ? -11.507 12.481 15.415 1.00 93.00 83 LYS A N 1
ATOM 627 C CA . LYS A 1 83 ? -12.629 11.533 15.467 1.00 93.00 83 LYS A CA 1
ATOM 628 C C . LYS A 1 83 ? -12.362 10.292 14.613 1.00 93.00 83 LYS A C 1
ATOM 630 O O . LYS A 1 83 ? -11.540 10.328 13.697 1.00 93.00 83 LYS A O 1
ATOM 635 N N . ASP A 1 84 ? -13.088 9.211 14.880 1.00 92.25 84 ASP A N 1
ATOM 636 C CA . ASP A 1 84 ? -12.933 7.963 14.125 1.00 92.25 84 ASP A CA 1
ATOM 637 C C . ASP A 1 84 ? -13.399 8.113 12.675 1.00 92.25 84 ASP A C 1
ATOM 639 O O . ASP A 1 84 ? -12.683 7.695 11.766 1.00 92.25 84 ASP A O 1
ATOM 643 N N . SER A 1 85 ? -14.487 8.851 12.442 1.00 90.44 85 SER A N 1
ATOM 644 C CA . SER A 1 85 ? -14.922 9.286 11.103 1.00 90.44 85 SER A CA 1
ATOM 645 C C . SER A 1 85 ? -13.799 9.939 10.280 1.00 90.44 85 SER A C 1
ATOM 647 O O . SER A 1 85 ? -13.607 9.610 9.107 1.00 90.44 85 SER A O 1
ATOM 649 N N . ALA A 1 86 ? -12.990 10.812 10.890 1.00 93.50 86 ALA A N 1
ATOM 650 C CA . ALA A 1 86 ? -11.821 11.383 10.224 1.00 93.50 86 ALA A CA 1
ATOM 651 C C . ALA A 1 86 ? -10.763 10.304 9.943 1.00 93.50 86 ALA A C 1
ATOM 653 O O . ALA A 1 86 ? -10.287 10.190 8.819 1.00 93.50 86 ALA A O 1
ATOM 654 N N . LYS A 1 87 ? -10.426 9.454 10.918 1.00 95.19 87 LYS A N 1
ATOM 655 C CA . LYS A 1 87 ? -9.433 8.379 10.736 1.00 95.19 87 LYS A CA 1
ATOM 656 C C . LYS A 1 87 ? -9.820 7.395 9.624 1.00 95.19 87 LYS A C 1
ATOM 658 O O . LYS A 1 87 ? -8.935 6.948 8.893 1.00 95.19 87 LYS A O 1
ATOM 663 N N . PHE A 1 88 ? -11.107 7.105 9.425 1.00 94.88 88 PHE A N 1
ATOM 664 C CA . PHE A 1 88 ? -11.565 6.319 8.273 1.00 94.88 88 PHE A CA 1
ATOM 665 C C . PHE A 1 88 ? -11.248 7.017 6.947 1.00 94.88 88 PHE A C 1
ATOM 667 O O . PHE A 1 88 ? -10.696 6.384 6.048 1.00 94.88 88 PHE A O 1
ATOM 674 N N . TRP A 1 89 ? -11.490 8.328 6.841 1.00 95.31 89 TRP A N 1
ATOM 675 C CA . TRP A 1 89 ? -11.112 9.104 5.656 1.00 95.31 89 TRP A CA 1
ATOM 676 C C . TRP A 1 89 ? -9.608 9.088 5.386 1.00 95.31 89 TRP A C 1
ATOM 678 O O . TRP A 1 89 ? -9.204 8.816 4.258 1.00 95.31 89 TRP A O 1
ATOM 688 N N . TYR A 1 90 ? -8.770 9.321 6.400 1.00 96.06 90 TYR A N 1
ATOM 689 C CA . TYR A 1 90 ? -7.311 9.253 6.238 1.00 96.06 90 TYR A CA 1
ATOM 690 C C . TYR A 1 90 ? -6.857 7.853 5.799 1.00 96.06 90 TYR A C 1
ATOM 692 O O . TYR A 1 90 ? -5.997 7.727 4.927 1.00 96.06 90 TYR A O 1
ATOM 700 N N . SER A 1 91 ? -7.480 6.802 6.342 1.00 96.69 91 SER A N 1
ATOM 701 C CA . SER A 1 91 ? -7.223 5.417 5.936 1.00 96.69 91 SER A CA 1
ATOM 702 C C . SER A 1 91 ? -7.558 5.194 4.459 1.00 96.69 91 SER A C 1
ATOM 704 O O . SER A 1 91 ? -6.715 4.701 3.715 1.00 96.69 91 SER A O 1
ATOM 706 N N . ILE A 1 92 ? -8.747 5.615 4.015 1.00 97.06 92 ILE A N 1
ATOM 707 C CA . ILE A 1 92 ? -9.197 5.480 2.621 1.00 97.06 92 ILE A CA 1
ATOM 708 C C . ILE A 1 92 ? -8.292 6.267 1.675 1.00 97.06 92 ILE A C 1
ATOM 710 O O . ILE A 1 92 ? -7.825 5.716 0.683 1.00 97.06 92 ILE A O 1
ATOM 714 N N . ILE A 1 93 ? -8.007 7.535 1.983 1.00 97.44 93 ILE A N 1
ATOM 715 C CA . ILE A 1 93 ? -7.162 8.393 1.142 1.00 97.44 93 ILE A CA 1
ATOM 716 C C . ILE A 1 93 ? -5.777 7.767 0.982 1.00 97.44 93 ILE A C 1
ATOM 718 O O . ILE A 1 93 ? -5.301 7.616 -0.141 1.00 97.44 93 ILE A O 1
ATOM 722 N N . GLY A 1 94 ? -5.143 7.356 2.083 1.00 98.06 94 GLY A N 1
ATOM 723 C CA . GLY A 1 94 ? -3.817 6.751 2.020 1.00 98.06 94 GLY A CA 1
ATOM 724 C C . GLY A 1 94 ? -3.805 5.427 1.246 1.00 98.06 94 GLY A C 1
ATOM 725 O O . GLY A 1 94 ? -2.924 5.224 0.414 1.00 98.06 94 GLY A O 1
ATOM 726 N N . VAL A 1 95 ? -4.806 4.558 1.437 1.00 98.38 95 VAL A N 1
ATOM 727 C CA . VAL A 1 95 ? -4.930 3.293 0.687 1.00 98.38 95 VAL A CA 1
ATOM 728 C C . VAL A 1 95 ? -5.148 3.539 -0.808 1.00 98.38 95 VAL A C 1
ATOM 730 O O . VAL A 1 95 ? -4.500 2.887 -1.628 1.00 98.38 95 VAL A O 1
ATOM 733 N N . VAL A 1 96 ? -5.992 4.506 -1.181 1.00 98.56 96 VAL A N 1
ATOM 734 C CA . VAL A 1 96 ? -6.199 4.888 -2.586 1.00 98.56 96 VAL A CA 1
ATOM 735 C C . VAL A 1 96 ? -4.903 5.408 -3.203 1.00 98.56 96 VAL A C 1
ATOM 737 O O . VAL A 1 96 ? -4.553 4.984 -4.300 1.00 98.56 96 VAL A O 1
ATOM 740 N N . VAL A 1 97 ? -4.150 6.259 -2.499 1.00 98.69 97 VAL A N 1
ATOM 741 C CA . VAL A 1 97 ? -2.844 6.753 -2.970 1.00 98.69 97 VAL A CA 1
ATOM 742 C C . VAL A 1 97 ? -1.866 5.599 -3.211 1.00 98.69 97 VAL A C 1
ATOM 744 O O . VAL A 1 97 ? -1.203 5.570 -4.247 1.00 98.69 97 VAL A O 1
ATOM 747 N N . VAL A 1 98 ? -1.804 4.618 -2.304 1.00 98.75 98 VAL A N 1
ATOM 748 C CA . VAL A 1 98 ? -0.964 3.423 -2.491 1.00 98.75 98 VAL A CA 1
ATOM 749 C C . VAL A 1 98 ? -1.407 2.633 -3.723 1.00 98.75 98 VAL A C 1
ATOM 751 O O . VAL A 1 98 ? -0.576 2.316 -4.572 1.00 98.75 98 VAL A O 1
ATOM 754 N N . GLY A 1 99 ? -2.701 2.338 -3.851 1.00 98.69 99 GLY A N 1
ATOM 755 C CA . GLY A 1 99 ? -3.227 1.575 -4.982 1.00 98.69 99 GLY A CA 1
ATOM 756 C C . GLY A 1 99 ? -2.995 2.268 -6.325 1.00 98.69 99 GLY A C 1
ATOM 757 O O . GLY A 1 99 ? -2.543 1.629 -7.271 1.00 98.69 99 GLY A O 1
ATOM 758 N N . LEU A 1 100 ? -3.203 3.587 -6.393 1.00 98.69 100 LEU A N 1
ATOM 759 C CA . LEU A 1 100 ? -2.887 4.394 -7.575 1.00 98.69 100 LEU A CA 1
ATOM 760 C C . LEU A 1 100 ? -1.391 4.395 -7.897 1.00 98.69 100 LEU A C 1
ATOM 762 O O . LEU A 1 100 ? -1.032 4.415 -9.068 1.00 98.69 100 LEU A O 1
ATOM 766 N N . GLY A 1 101 ? -0.518 4.331 -6.890 1.00 98.62 101 GLY A N 1
ATOM 767 C CA . GLY A 1 101 ? 0.918 4.173 -7.105 1.00 98.62 101 GLY A CA 1
ATOM 768 C C . GLY A 1 101 ? 1.272 2.854 -7.787 1.00 98.62 101 GLY A C 1
ATOM 769 O O . GLY A 1 101 ? 2.071 2.844 -8.719 1.00 98.62 101 GLY A O 1
ATOM 770 N N . TYR A 1 102 ? 0.627 1.760 -7.379 1.00 98.56 102 TYR A N 1
ATOM 771 C CA . TYR A 1 102 ? 0.785 0.455 -8.024 1.00 98.56 102 TYR A CA 1
ATOM 772 C C . TYR A 1 102 ?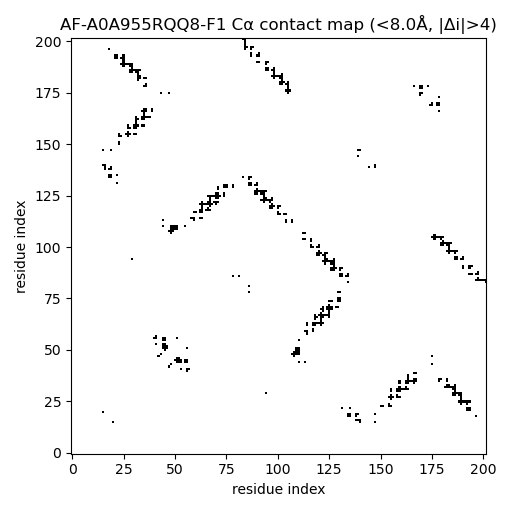 0.234 0.443 -9.451 1.00 98.56 102 TYR A C 1
ATOM 774 O O . TYR A 1 102 ? 0.950 0.038 -10.360 1.00 98.56 102 TYR A O 1
ATOM 782 N N . VAL A 1 103 ? -0.975 0.970 -9.676 1.00 98.75 103 VAL A N 1
ATOM 783 C CA . VAL A 1 103 ? -1.527 1.118 -11.035 1.00 98.75 103 VAL A CA 1
ATOM 784 C C . VAL A 1 103 ? -0.619 1.992 -11.903 1.00 98.75 103 VAL A C 1
ATOM 786 O O . VAL A 1 103 ? -0.333 1.637 -13.039 1.00 98.75 103 VAL A O 1
ATOM 789 N N . GLY A 1 104 ? -0.126 3.111 -11.370 1.00 98.38 104 GLY A N 1
ATOM 790 C CA . GLY A 1 104 ? 0.757 4.029 -12.087 1.00 98.38 104 GLY A CA 1
ATOM 791 C C . GLY A 1 104 ? 2.066 3.377 -12.528 1.00 98.38 104 GLY A C 1
ATOM 792 O O . GLY A 1 104 ? 2.551 3.674 -13.617 1.00 98.38 104 GLY A O 1
ATOM 793 N N . MET A 1 105 ? 2.610 2.447 -11.732 1.00 98.25 105 MET A N 1
ATOM 794 C CA . MET A 1 105 ? 3.839 1.730 -12.085 1.00 98.25 105 MET A CA 1
ATOM 795 C C . MET A 1 105 ? 3.659 0.839 -13.320 1.00 98.25 105 MET A C 1
ATOM 797 O O . MET A 1 105 ? 4.648 0.555 -13.980 1.00 98.25 105 MET A O 1
ATOM 801 N N . ALA A 1 106 ? 2.434 0.436 -13.674 1.00 97.88 106 ALA A N 1
ATOM 802 C CA . ALA A 1 106 ? 2.175 -0.366 -14.874 1.00 97.88 106 ALA A CA 1
ATOM 803 C C . ALA A 1 106 ? 2.454 0.384 -16.189 1.00 97.88 106 ALA A C 1
ATOM 805 O O . ALA A 1 106 ? 2.461 -0.219 -17.252 1.00 97.88 106 ALA A O 1
ATOM 806 N N . PHE A 1 107 ? 2.637 1.706 -16.134 1.00 97.50 107 PHE A N 1
ATOM 807 C CA . PHE A 1 107 ? 2.766 2.558 -17.318 1.00 97.50 107 PHE A CA 1
ATOM 808 C C . PHE A 1 107 ? 4.137 3.238 -17.419 1.00 97.50 107 PHE A C 1
ATOM 810 O O . PHE A 1 107 ? 4.299 4.195 -18.177 1.00 97.50 107 PHE A O 1
ATOM 817 N N . VAL A 1 108 ? 5.124 2.791 -16.637 1.00 97.25 108 VAL A N 1
ATOM 818 C CA . VAL A 1 108 ? 6.459 3.404 -16.598 1.00 97.25 108 VAL A CA 1
ATOM 819 C C . VAL A 1 108 ? 7.471 2.589 -17.394 1.00 97.25 108 VAL A C 1
ATOM 821 O O . VAL A 1 108 ? 7.480 1.367 -17.342 1.00 97.25 108 VAL A O 1
ATOM 824 N N . SER A 1 109 ? 8.370 3.278 -18.096 1.00 97.00 109 SER A N 1
ATOM 825 C CA . SER A 1 109 ? 9.466 2.636 -18.847 1.00 97.00 109 SER A CA 1
ATOM 826 C C . SER A 1 109 ? 10.853 2.901 -18.256 1.00 97.00 109 SER A C 1
ATOM 828 O O . SER A 1 109 ? 11.815 2.239 -18.644 1.00 97.00 109 SER A O 1
ATOM 830 N N . TYR A 1 110 ? 10.952 3.857 -17.323 1.00 98.12 110 TYR A N 1
ATOM 831 C CA . TYR A 1 110 ? 12.208 4.316 -16.724 1.00 98.12 110 TYR A CA 1
ATOM 832 C C . TYR A 1 110 ? 12.129 4.347 -15.197 1.00 98.12 110 TYR A C 1
ATOM 834 O O . TYR A 1 110 ? 11.098 4.705 -14.618 1.00 98.12 110 TYR A O 1
ATOM 842 N N . VAL A 1 111 ? 13.253 4.048 -14.551 1.00 98.44 111 VAL A N 1
ATOM 843 C CA . VAL A 1 111 ? 13.411 3.942 -13.094 1.00 98.44 111 VAL A CA 1
ATOM 844 C C . VAL A 1 111 ? 13.029 5.229 -12.361 1.00 98.44 111 VAL A C 1
ATOM 846 O O . VAL A 1 111 ? 12.428 5.171 -11.288 1.00 98.44 111 VAL A O 1
ATOM 849 N N . VAL A 1 112 ? 13.312 6.404 -12.934 1.00 98.19 112 VAL A N 1
ATOM 850 C CA . VAL A 1 112 ? 12.992 7.698 -12.300 1.00 98.19 112 VAL A CA 1
ATOM 851 C C . VAL A 1 112 ? 11.505 7.831 -11.942 1.00 98.19 112 VAL A C 1
ATOM 853 O O . VAL A 1 112 ? 11.160 8.364 -10.885 1.00 98.19 112 VAL A O 1
ATOM 856 N N . TRP A 1 113 ? 10.615 7.282 -12.773 1.00 98.38 113 TRP A N 1
ATOM 857 C CA . TRP A 1 113 ? 9.176 7.298 -12.515 1.00 98.38 113 TRP A CA 1
ATOM 858 C C . TRP A 1 113 ? 8.776 6.303 -11.428 1.00 98.38 113 TRP A C 1
ATOM 860 O O . TRP A 1 113 ? 7.876 6.593 -10.640 1.00 98.38 113 TRP A O 1
ATOM 870 N N . VAL A 1 114 ? 9.489 5.179 -11.306 1.00 98.56 114 VAL A N 1
ATOM 871 C CA . VAL A 1 114 ? 9.322 4.263 -10.171 1.00 98.56 114 VAL A CA 1
ATOM 872 C C . VAL A 1 114 ? 9.704 4.948 -8.865 1.00 98.56 114 VAL A C 1
ATOM 874 O O . VAL A 1 114 ? 8.972 4.811 -7.893 1.00 98.56 114 VAL A O 1
ATOM 877 N N . TYR A 1 115 ? 10.776 5.742 -8.820 1.00 98.75 115 TYR A N 1
ATOM 878 C CA . TYR A 1 115 ? 11.125 6.500 -7.611 1.00 98.75 115 TYR A CA 1
ATOM 879 C C . TYR A 1 115 ? 10.035 7.499 -7.217 1.00 98.75 115 TYR A C 1
ATOM 881 O O . TYR A 1 115 ? 9.662 7.564 -6.046 1.00 98.75 115 TYR A O 1
ATOM 889 N N . ALA A 1 116 ? 9.482 8.236 -8.185 1.00 98.75 116 ALA A N 1
ATOM 890 C CA . ALA A 1 116 ? 8.380 9.163 -7.932 1.00 98.75 116 ALA A CA 1
ATOM 891 C C . ALA A 1 116 ? 7.132 8.441 -7.388 1.00 98.75 116 ALA A C 1
ATOM 893 O O . ALA A 1 116 ? 6.520 8.889 -6.416 1.00 98.75 116 ALA A O 1
ATOM 894 N N . LEU A 1 117 ? 6.782 7.290 -7.967 1.00 98.75 117 LEU A N 1
ATOM 895 C CA . LEU A 1 117 ? 5.640 6.490 -7.525 1.00 98.75 117 LEU A CA 1
ATOM 896 C C . LEU A 1 117 ? 5.886 5.822 -6.168 1.00 98.75 117 LEU A C 1
ATOM 898 O O . LEU A 1 117 ? 4.980 5.796 -5.343 1.00 98.75 117 LEU A O 1
ATOM 902 N N . GLN A 1 118 ? 7.101 5.352 -5.885 1.00 98.75 118 GLN A N 1
ATOM 903 C CA . GLN A 1 118 ? 7.477 4.803 -4.578 1.00 98.75 118 GLN A CA 1
ATOM 904 C C . GLN A 1 118 ? 7.457 5.868 -3.482 1.00 98.75 118 GLN A C 1
ATOM 906 O O . GLN A 1 118 ? 6.978 5.608 -2.379 1.00 98.75 118 GLN A O 1
ATOM 911 N N . PHE A 1 119 ? 7.893 7.091 -3.791 1.00 98.88 119 PHE A N 1
ATOM 912 C CA . PHE A 1 119 ? 7.748 8.236 -2.895 1.00 98.88 119 PHE A CA 1
ATOM 913 C C . PHE A 1 119 ? 6.269 8.500 -2.569 1.00 98.88 119 PHE A C 1
ATOM 915 O O . PHE A 1 119 ? 5.894 8.604 -1.399 1.00 98.88 119 PHE A O 1
ATOM 922 N N . MET A 1 120 ? 5.407 8.527 -3.591 1.00 98.75 120 MET A N 1
ATOM 923 C CA . MET A 1 120 ? 3.959 8.687 -3.424 1.00 98.75 120 MET A CA 1
ATOM 924 C C . MET A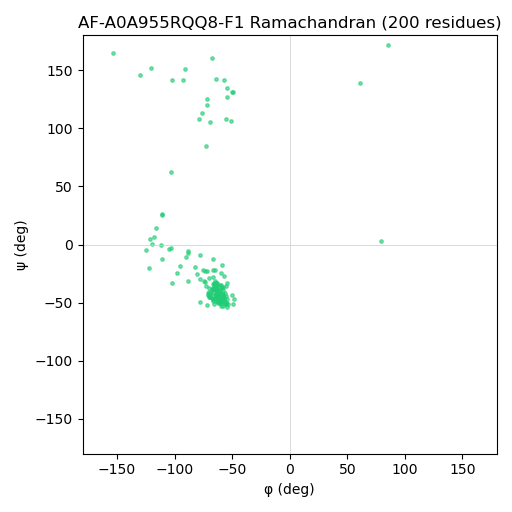 1 120 ? 3.331 7.535 -2.619 1.00 98.75 120 MET A C 1
ATOM 926 O O . MET A 1 120 ? 2.534 7.785 -1.715 1.00 98.75 120 MET A O 1
ATOM 930 N N . ILE A 1 121 ? 3.718 6.285 -2.891 1.00 98.75 121 ILE A N 1
ATOM 931 C CA . ILE A 1 121 ? 3.291 5.101 -2.130 1.00 98.75 121 ILE A CA 1
ATOM 932 C C . ILE A 1 121 ? 3.709 5.233 -0.665 1.00 98.75 121 ILE A C 1
ATOM 934 O O . ILE A 1 121 ? 2.898 4.973 0.224 1.00 98.75 121 ILE A O 1
ATOM 938 N N . GLY A 1 122 ? 4.938 5.677 -0.396 1.00 98.75 122 GLY A N 1
ATOM 939 C CA . GLY A 1 122 ? 5.428 5.916 0.960 1.00 98.75 122 GLY A CA 1
ATOM 940 C C . GLY A 1 122 ? 4.560 6.925 1.707 1.00 98.75 122 GLY A C 1
ATOM 941 O O . GLY A 1 122 ? 4.128 6.650 2.826 1.00 98.75 122 GLY A O 1
ATOM 942 N N . ILE A 1 123 ? 4.202 8.039 1.060 1.00 98.69 123 ILE A N 1
ATOM 943 C CA . ILE A 1 123 ? 3.256 9.017 1.617 1.00 98.69 123 ILE A CA 1
ATOM 944 C C . ILE A 1 123 ? 1.893 8.372 1.896 1.00 98.69 123 ILE A C 1
ATOM 946 O O . ILE A 1 123 ? 1.364 8.529 2.995 1.00 98.69 123 ILE A O 1
ATOM 950 N N . GLY A 1 124 ? 1.337 7.615 0.946 1.00 98.56 124 GLY A N 1
ATOM 951 C CA . GLY A 1 124 ? 0.053 6.928 1.120 1.00 98.56 124 GLY A CA 1
ATOM 952 C C . GLY A 1 124 ? 0.049 5.979 2.323 1.00 98.56 124 GLY A C 1
ATOM 953 O O . GLY A 1 124 ? -0.856 6.032 3.160 1.00 98.56 124 GLY A O 1
ATOM 954 N N . PHE A 1 125 ? 1.109 5.180 2.480 1.00 98.44 125 PHE A N 1
ATOM 955 C CA . PHE A 1 125 ? 1.322 4.349 3.666 1.00 98.44 125 PHE A CA 1
ATOM 956 C C . PHE A 1 125 ? 1.410 5.177 4.943 1.00 98.44 125 PHE A C 1
ATOM 958 O O . PHE A 1 125 ? 0.821 4.791 5.957 1.00 98.44 125 PHE A O 1
ATOM 965 N N . GLY A 1 126 ? 2.133 6.297 4.906 1.00 98.25 126 GLY A N 1
ATOM 966 C CA . GLY A 1 126 ? 2.338 7.114 6.090 1.00 98.25 126 GLY A CA 1
ATOM 967 C C . GLY A 1 126 ? 1.109 7.887 6.551 1.00 98.25 126 GLY A C 1
ATOM 968 O O . GLY A 1 126 ? 0.981 8.183 7.735 1.00 98.25 126 GLY A O 1
ATOM 969 N N . ILE A 1 127 ? 0.162 8.126 5.649 1.00 97.50 127 ILE A N 1
ATOM 970 C CA . ILE A 1 127 ? -1.167 8.649 5.967 1.00 97.50 127 ILE A CA 1
ATOM 971 C C . ILE A 1 127 ? -2.060 7.533 6.526 1.00 97.50 127 ILE A C 1
ATOM 973 O O . ILE A 1 127 ? -2.683 7.701 7.576 1.00 97.50 127 ILE A O 1
ATOM 977 N N . ALA A 1 128 ? -2.118 6.383 5.844 1.00 97.50 128 ALA A N 1
ATOM 978 C CA . ALA A 1 128 ? -3.049 5.315 6.195 1.00 97.50 128 ALA A CA 1
ATOM 979 C C . ALA A 1 128 ? -2.682 4.610 7.509 1.00 97.50 128 ALA A C 1
ATOM 981 O O . ALA A 1 128 ? -3.558 4.350 8.329 1.00 97.50 128 ALA A O 1
ATOM 982 N N . SER A 1 129 ? -1.408 4.269 7.722 1.00 96.31 129 SER A N 1
ATOM 983 C CA . SER A 1 129 ? -1.006 3.368 8.817 1.00 96.31 129 SER A CA 1
ATOM 984 C C . SER A 1 129 ? -1.347 3.922 10.207 1.00 96.31 129 SER A C 1
ATOM 986 O O . SER A 1 129 ? -2.014 3.214 10.964 1.00 96.31 129 SER A O 1
ATOM 988 N N . PRO A 1 130 ? -1.016 5.184 10.558 1.00 96.81 130 PRO A N 1
ATOM 989 C CA . PRO A 1 130 ? -1.360 5.725 11.873 1.00 96.81 130 PRO A CA 1
ATOM 990 C C . PRO A 1 130 ? -2.876 5.804 12.110 1.00 96.81 130 PRO A C 1
ATOM 992 O O . PRO A 1 130 ? -3.342 5.549 13.222 1.00 96.81 130 PRO A O 1
ATOM 995 N N . ALA A 1 131 ? -3.657 6.112 11.068 1.00 96.19 131 ALA A N 1
ATOM 996 C CA . ALA A 1 131 ? -5.114 6.171 11.150 1.00 96.19 131 ALA A CA 1
ATOM 997 C C . ALA A 1 131 ? -5.718 4.786 11.418 1.00 96.19 131 ALA A C 1
ATOM 999 O O . ALA A 1 131 ? -6.464 4.609 12.385 1.00 96.19 131 ALA A O 1
ATOM 1000 N N . LYS A 1 132 ? -5.322 3.794 10.613 1.00 96.00 132 LYS A N 1
ATOM 1001 C CA . LYS A 1 132 ? -5.769 2.403 10.724 1.00 96.00 132 LYS A CA 1
ATOM 1002 C C . LYS A 1 132 ? -5.380 1.798 12.078 1.00 96.00 132 LYS A C 1
ATOM 1004 O O . LYS A 1 132 ? -6.233 1.230 12.755 1.00 96.00 132 LYS A O 1
ATOM 1009 N N . TYR A 1 133 ? -4.133 1.968 12.523 1.00 95.50 133 TYR A N 1
ATOM 1010 C CA . TYR A 1 133 ? -3.679 1.445 13.819 1.00 95.50 133 TYR A CA 1
ATOM 1011 C C . TYR A 1 133 ? -4.385 2.108 15.001 1.00 95.50 133 TYR A C 1
ATOM 1013 O O . TYR A 1 133 ? -4.714 1.429 15.976 1.00 95.50 133 TYR A O 1
ATOM 1021 N N . SER A 1 134 ? -4.662 3.414 14.920 1.00 94.88 134 SER A N 1
ATOM 1022 C CA . SER A 1 134 ? -5.438 4.107 15.949 1.00 94.88 134 SER A CA 1
ATOM 1023 C C . SER A 1 134 ? -6.874 3.582 16.028 1.00 94.88 134 SER A C 1
ATOM 1025 O O . SER A 1 134 ? -7.355 3.330 17.132 1.00 94.88 134 SER A O 1
ATOM 1027 N N . LEU A 1 135 ? -7.534 3.369 14.883 1.00 93.81 135 LEU A N 1
ATOM 1028 C CA . LEU A 1 135 ? -8.870 2.770 14.819 1.00 93.81 135 LEU A CA 1
ATOM 1029 C C . LEU A 1 135 ? -8.876 1.364 15.415 1.00 93.81 135 LEU A C 1
ATOM 1031 O O . LEU A 1 135 ? -9.687 1.090 16.293 1.00 93.81 135 LEU A O 1
ATOM 1035 N N . PHE A 1 136 ? -7.958 0.497 14.993 1.00 94.94 136 PHE A N 1
ATOM 1036 C CA . PHE A 1 136 ? -7.897 -0.875 15.488 1.00 94.94 136 PHE A CA 1
ATOM 1037 C C . PHE A 1 136 ? -7.694 -0.913 17.003 1.00 94.94 136 PHE A C 1
ATOM 1039 O O . PHE A 1 136 ? -8.515 -1.465 17.726 1.00 94.94 136 PHE A O 1
ATOM 1046 N N . SER A 1 137 ? -6.666 -0.218 17.496 1.00 93.94 137 SER A N 1
ATOM 1047 C CA . SER A 1 137 ? -6.278 -0.257 18.910 1.00 93.94 137 SER A CA 1
ATOM 1048 C C . SER A 1 137 ? -7.356 0.302 19.843 1.00 93.94 137 SER A C 1
ATOM 1050 O O . SER A 1 137 ? -7.497 -0.169 20.966 1.00 93.94 137 SER A O 1
ATOM 1052 N N . ARG A 1 138 ? -8.128 1.304 19.394 1.00 92.94 138 ARG A N 1
ATOM 1053 C CA . ARG A 1 138 ? -9.230 1.893 20.176 1.00 92.94 138 ARG A CA 1
ATOM 1054 C C . ARG A 1 138 ? -10.466 0.999 20.265 1.00 92.94 138 ARG A C 1
ATOM 1056 O O . ARG A 1 138 ? -11.259 1.193 21.182 1.00 92.94 138 ARG A O 1
ATOM 1063 N N . HIS A 1 139 ? -10.634 0.074 19.323 1.00 94.00 139 HIS A N 1
ATOM 1064 C CA . HIS A 1 139 ? -11.838 -0.748 19.192 1.00 94.00 139 HIS A CA 1
ATOM 1065 C C . HIS A 1 139 ? -11.615 -2.226 19.512 1.00 94.00 139 HIS A C 1
ATOM 1067 O O . HIS A 1 139 ? -12.580 -2.987 19.447 1.00 94.00 139 HIS A O 1
ATOM 1073 N N . LEU A 1 140 ? -10.386 -2.618 19.869 1.00 93.31 140 LEU A N 1
ATOM 1074 C CA . LEU A 1 140 ? -10.085 -3.952 20.381 1.00 93.31 140 LEU A CA 1
ATOM 1075 C C . LEU A 1 140 ? -10.978 -4.284 21.583 1.00 93.31 140 LEU A C 1
ATOM 1077 O O . LEU A 1 140 ? -11.143 -3.478 22.507 1.00 93.31 140 LEU A O 1
ATOM 1081 N N . ASP A 1 141 ? -11.525 -5.495 21.581 1.00 91.56 141 ASP A N 1
ATOM 1082 C CA . ASP A 1 141 ? -12.325 -5.989 22.693 1.00 91.56 141 ASP A CA 1
ATOM 1083 C C . ASP A 1 141 ? -11.419 -6.293 23.895 1.00 91.56 141 ASP A C 1
ATOM 1085 O O . ASP A 1 141 ? -10.485 -7.099 23.816 1.00 91.56 141 ASP A O 1
ATOM 1089 N N . LYS A 1 142 ? -11.737 -5.68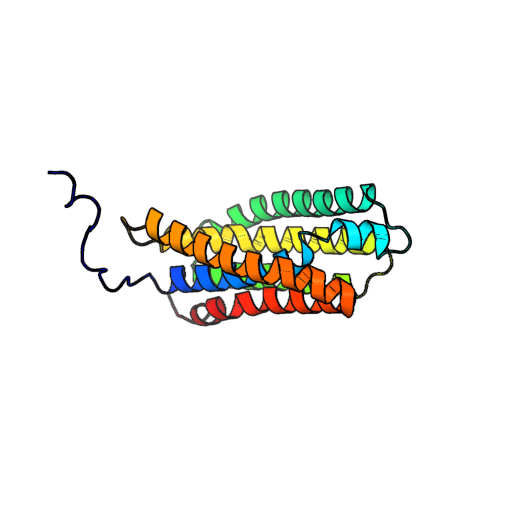9 25.048 1.00 91.25 142 LYS A N 1
ATOM 1090 C CA . LYS A 1 142 ? -10.975 -5.885 26.291 1.00 91.25 142 LYS A CA 1
ATOM 1091 C C . LYS A 1 142 ? -10.865 -7.369 26.653 1.00 91.25 142 LYS A C 1
ATOM 1093 O O . LYS A 1 142 ? -11.881 -8.051 26.799 1.00 91.25 142 LYS A O 1
ATOM 1098 N N . GLY A 1 143 ? -9.640 -7.843 26.866 1.00 91.31 143 GLY A N 1
ATOM 1099 C CA . GLY A 1 143 ? -9.339 -9.236 27.209 1.00 91.31 143 GLY A CA 1
ATOM 1100 C C . GLY A 1 143 ? -9.347 -10.206 26.022 1.00 91.31 143 GLY A C 1
ATOM 1101 O O . GLY A 1 143 ? -9.172 -11.407 26.231 1.00 91.31 143 GLY A O 1
ATOM 1102 N N . LYS A 1 144 ? -9.553 -9.720 24.791 1.00 90.88 144 LYS A N 1
ATOM 1103 C CA . LYS A 1 144 ? -9.476 -10.509 23.550 1.00 90.88 144 LYS A CA 1
ATOM 1104 C C . LYS A 1 144 ? -8.379 -10.025 22.603 1.00 90.88 144 LYS A C 1
ATOM 1106 O O . LYS A 1 144 ? -8.270 -10.550 21.499 1.00 90.88 144 LYS A O 1
ATOM 1111 N N . GLU A 1 145 ? -7.545 -9.079 23.023 1.00 93.19 145 GLU A N 1
ATOM 1112 C CA . GLU A 1 145 ? -6.582 -8.381 22.171 1.00 93.19 145 GLU A CA 1
ATOM 1113 C C . GLU A 1 145 ? -5.669 -9.373 21.438 1.00 93.19 145 GLU A C 1
ATOM 1115 O O . GLU A 1 145 ? -5.520 -9.308 20.222 1.00 93.19 145 GLU A O 1
ATOM 1120 N N . SER A 1 146 ? -5.119 -10.360 22.155 1.00 93.69 146 SER A N 1
ATOM 1121 C CA . SER A 1 146 ? -4.262 -11.395 21.560 1.00 93.69 146 SER A CA 1
ATOM 1122 C C . SER A 1 146 ? -5.003 -12.266 20.539 1.00 93.69 146 SER A C 1
ATOM 1124 O O . SER A 1 146 ? -4.440 -12.604 19.498 1.00 93.69 146 SER A O 1
ATOM 1126 N N . SER A 1 147 ? -6.265 -12.614 20.799 1.00 94.19 147 SER A N 1
ATOM 1127 C CA . SER A 1 147 ? -7.071 -13.404 19.866 1.00 94.19 147 SER A CA 1
ATOM 1128 C C . SER A 1 147 ? -7.442 -12.600 18.621 1.00 94.19 147 SER A C 1
ATOM 1130 O O . SER A 1 147 ? -7.367 -13.133 17.520 1.00 94.19 147 SER A O 1
ATOM 1132 N N . GLU A 1 148 ? -7.794 -11.323 18.766 1.00 94.56 148 GLU A N 1
ATOM 1133 C CA . GLU A 1 148 ? -8.117 -10.443 17.637 1.00 94.56 148 GLU A CA 1
ATOM 1134 C C . GLU A 1 148 ? -6.887 -10.159 16.762 1.00 94.56 148 GLU A C 1
ATOM 1136 O O . GLU A 1 148 ? -6.998 -10.231 15.539 1.00 94.56 148 GLU A O 1
ATOM 1141 N N . TRP A 1 149 ? -5.704 -9.965 17.358 1.00 95.25 149 TRP A N 1
ATOM 1142 C CA . TRP A 1 149 ? -4.432 -9.919 16.620 1.00 95.25 149 TRP A CA 1
ATOM 1143 C C . TRP A 1 149 ? -4.103 -11.249 15.928 1.00 95.25 149 TRP A C 1
ATOM 1145 O O . TRP A 1 149 ? -3.663 -11.252 14.784 1.00 95.25 149 TRP A O 1
ATOM 1155 N N . SER A 1 150 ? -4.382 -12.389 16.567 1.00 96.56 150 SER A N 1
ATOM 1156 C CA . SER A 1 150 ? -4.157 -13.704 15.945 1.00 96.56 150 SER A CA 1
ATOM 1157 C C . SER A 1 150 ? -5.067 -13.929 14.730 1.00 96.56 150 SER A C 1
ATOM 1159 O O . SER A 1 150 ? -4.640 -14.497 13.728 1.00 96.56 150 SER A O 1
ATOM 1161 N N . ILE A 1 151 ? -6.325 -13.479 14.801 1.00 96.12 151 ILE A N 1
ATOM 1162 C CA . ILE A 1 151 ? -7.274 -13.543 13.678 1.00 96.12 151 ILE A CA 1
ATOM 1163 C C . ILE A 1 151 ? -6.833 -12.600 12.556 1.00 96.12 151 ILE A C 1
ATOM 1165 O O . ILE A 1 151 ? -6.888 -12.982 11.388 1.00 96.12 151 ILE A O 1
ATOM 1169 N N . TYR A 1 152 ? -6.388 -11.393 12.910 1.00 96.31 152 TYR A N 1
ATOM 1170 C CA . TYR A 1 152 ? -5.792 -10.437 11.981 1.00 96.31 152 TYR A CA 1
ATOM 1171 C C . TYR A 1 152 ? -4.619 -11.058 11.207 1.00 96.31 152 TYR A C 1
ATOM 1173 O O . TYR A 1 152 ? -4.655 -11.089 9.976 1.00 96.31 152 TYR A O 1
ATOM 1181 N N . ASP A 1 153 ? -3.638 -11.627 11.914 1.00 97.31 153 ASP A N 1
ATOM 1182 C CA . ASP A 1 153 ? -2.457 -12.241 11.301 1.00 97.31 153 ASP A CA 1
ATOM 1183 C C . ASP A 1 153 ? -2.856 -13.409 10.395 1.00 97.31 153 ASP A C 1
ATOM 1185 O O . ASP A 1 153 ? -2.439 -13.478 9.239 1.00 97.31 153 ASP A O 1
ATOM 1189 N N . ALA A 1 154 ? -3.712 -14.311 10.887 1.00 97.94 154 ALA A N 1
ATOM 1190 C CA . ALA A 1 154 ? -4.171 -15.459 10.112 1.00 97.94 154 ALA A CA 1
ATOM 1191 C C . ALA A 1 154 ? -4.858 -15.038 8.802 1.00 97.94 154 ALA A C 1
ATOM 1193 O O . ALA A 1 154 ? -4.601 -15.635 7.756 1.00 97.94 154 ALA A O 1
ATOM 1194 N N . ALA A 1 155 ? -5.703 -14.003 8.841 1.00 97.38 155 ALA A N 1
ATOM 1195 C CA . ALA A 1 155 ? -6.400 -13.499 7.661 1.00 97.38 155 ALA A CA 1
ATOM 1196 C C . ALA A 1 155 ? -5.432 -12.882 6.640 1.00 97.38 155 ALA A C 1
ATOM 1198 O O . ALA A 1 155 ? -5.495 -13.206 5.451 1.00 97.38 155 ALA A O 1
ATOM 1199 N N . ILE A 1 156 ? -4.495 -12.052 7.100 1.00 97.56 156 ILE A N 1
ATOM 1200 C CA . ILE A 1 156 ? -3.522 -11.387 6.229 1.00 97.56 156 ILE A CA 1
ATOM 1201 C C . ILE A 1 156 ? -2.563 -12.382 5.604 1.00 97.56 156 ILE A C 1
ATOM 1203 O O . ILE A 1 156 ? -2.394 -12.361 4.387 1.00 97.56 156 ILE A O 1
ATOM 1207 N N . TYR A 1 157 ? -1.976 -13.285 6.390 1.00 97.44 157 TYR A N 1
ATOM 1208 C CA . TYR A 1 157 ? -1.045 -14.272 5.850 1.00 97.44 157 TYR A CA 1
ATOM 1209 C C . TYR A 1 157 ? -1.734 -15.252 4.902 1.00 97.44 157 TYR A C 1
ATOM 1211 O O . TYR A 1 157 ? -1.125 -15.646 3.911 1.00 97.44 157 TYR A O 1
ATOM 1219 N N . ALA A 1 158 ? -3.007 -15.594 5.131 1.00 96.75 158 ALA A N 1
ATOM 1220 C CA . ALA A 1 158 ? -3.784 -16.361 4.161 1.00 96.75 158 ALA A CA 1
ATOM 1221 C C . ALA A 1 158 ? -3.951 -15.595 2.837 1.00 96.75 158 ALA A C 1
ATOM 1223 O O . ALA A 1 158 ? -3.700 -16.154 1.769 1.00 96.75 158 ALA A O 1
ATOM 1224 N N . GLY A 1 159 ? -4.309 -14.307 2.896 1.00 96.00 159 GLY A N 1
ATOM 1225 C CA . GLY A 1 159 ? -4.406 -13.448 1.713 1.00 96.00 159 GLY A CA 1
ATOM 1226 C C . GLY A 1 159 ? -3.077 -13.332 0.962 1.00 96.00 159 GLY A C 1
ATOM 1227 O O . GLY A 1 159 ? -3.021 -13.567 -0.244 1.00 96.00 159 GLY A O 1
ATOM 1228 N N . MET A 1 160 ? -1.999 -13.043 1.691 1.00 97.38 160 MET A N 1
ATOM 1229 C CA . MET A 1 160 ? -0.638 -12.931 1.167 1.00 97.38 160 MET A CA 1
ATOM 1230 C C . MET A 1 160 ? -0.138 -14.240 0.547 1.00 97.38 160 MET A C 1
ATOM 1232 O O . MET A 1 160 ? 0.473 -14.204 -0.518 1.00 97.38 160 MET A O 1
ATOM 1236 N N . ALA A 1 161 ? -0.386 -15.390 1.177 1.00 95.81 161 ALA A N 1
ATOM 1237 C CA . ALA A 1 161 ? 0.034 -16.688 0.654 1.00 95.81 161 ALA A CA 1
ATOM 1238 C C . ALA A 1 161 ? -0.636 -16.993 -0.694 1.00 95.81 161 ALA A C 1
ATOM 1240 O O . ALA A 1 161 ? 0.040 -17.405 -1.638 1.00 95.81 161 ALA A O 1
ATOM 1241 N N . CYS A 1 162 ? -1.942 -16.729 -0.809 1.00 93.69 162 CYS A N 1
ATOM 1242 C CA . CYS A 1 162 ? -2.675 -16.886 -2.064 1.00 93.69 162 CYS A CA 1
ATOM 1243 C C . CYS A 1 162 ? -2.106 -15.981 -3.163 1.00 93.69 162 CYS A C 1
ATOM 1245 O O . CYS A 1 162 ? -1.896 -16.426 -4.292 1.00 93.69 162 CYS A O 1
ATOM 1247 N N . THR A 1 163 ? -1.832 -14.715 -2.845 1.00 96.44 163 THR A N 1
ATOM 1248 C CA . THR A 1 163 ? -1.384 -13.752 -3.852 1.00 96.44 163 THR A CA 1
ATOM 1249 C C . THR A 1 163 ? 0.092 -13.833 -4.202 1.00 96.44 163 THR A C 1
ATOM 1251 O O . THR A 1 163 ? 0.426 -13.513 -5.334 1.00 96.44 163 THR A O 1
ATOM 1254 N N . ALA A 1 164 ? 0.969 -14.320 -3.324 1.00 93.31 164 ALA A N 1
ATOM 1255 C CA . ALA A 1 164 ? 2.381 -14.524 -3.664 1.00 93.31 164 ALA A CA 1
ATOM 1256 C C . ALA A 1 164 ? 2.538 -15.467 -4.865 1.00 93.31 164 ALA A C 1
ATOM 1258 O O . ALA A 1 164 ? 3.253 -15.168 -5.821 1.00 93.31 164 ALA A O 1
ATOM 1259 N N . MET A 1 165 ? 1.826 -16.598 -4.829 1.00 92.62 165 MET A N 1
ATOM 1260 C CA . MET A 1 165 ? 1.834 -17.577 -5.915 1.00 92.62 165 MET A CA 1
ATOM 1261 C C . MET A 1 165 ? 1.186 -17.005 -7.182 1.00 92.62 165 MET A C 1
ATOM 1263 O O . MET A 1 165 ? 1.749 -17.116 -8.271 1.00 92.62 165 MET A O 1
ATOM 1267 N N . LEU A 1 166 ? 0.015 -16.371 -7.041 1.00 96.56 166 LEU A N 1
ATOM 1268 C CA . LEU A 1 166 ? -0.702 -15.779 -8.173 1.00 96.56 166 LEU A CA 1
ATOM 1269 C C . LEU A 1 166 ? 0.086 -14.646 -8.831 1.00 96.56 166 LEU A C 1
ATOM 1271 O O . LEU A 1 166 ? 0.039 -14.508 -10.046 1.00 96.56 166 LEU A O 1
ATOM 1275 N N . GLY A 1 167 ? 0.831 -13.864 -8.054 1.00 96.50 167 GLY A N 1
ATOM 1276 C CA . GLY A 1 167 ? 1.630 -12.756 -8.554 1.00 96.50 167 GLY A CA 1
ATOM 1277 C C . GLY A 1 167 ? 2.721 -13.209 -9.518 1.00 96.50 167 GLY A C 1
ATOM 1278 O O . GLY A 1 167 ? 2.831 -12.678 -10.622 1.00 96.50 167 GLY A O 1
ATOM 1279 N N . GLY A 1 168 ? 3.460 -14.259 -9.145 1.00 94.94 168 GLY A N 1
ATOM 1280 C CA . GLY A 1 168 ? 4.452 -14.885 -10.022 1.00 94.94 168 GLY A CA 1
ATOM 1281 C C . GLY A 1 168 ? 3.836 -15.459 -11.300 1.00 94.94 168 GLY A C 1
ATOM 1282 O O . GLY A 1 168 ? 4.363 -15.235 -12.387 1.00 94.94 168 GLY A O 1
ATOM 1283 N N . PHE A 1 169 ? 2.690 -16.139 -11.185 1.00 96.81 169 PHE A N 1
ATOM 1284 C CA . PHE A 1 169 ? 1.962 -16.667 -12.342 1.00 96.81 169 PHE A CA 1
ATOM 1285 C C . PHE A 1 169 ? 1.493 -15.553 -13.291 1.00 96.81 169 PHE A C 1
ATOM 1287 O O . PHE A 1 169 ? 1.723 -15.636 -14.495 1.00 96.81 169 PHE A O 1
ATOM 1294 N N . ILE A 1 170 ? 0.877 -14.490 -12.760 1.00 97.94 170 ILE A N 1
ATOM 1295 C CA . ILE A 1 170 ? 0.376 -13.373 -13.571 1.00 97.94 170 ILE A CA 1
ATOM 1296 C C . ILE A 1 170 ? 1.533 -12.667 -14.285 1.00 97.94 170 ILE A C 1
ATOM 1298 O O . ILE A 1 170 ? 1.428 -12.417 -15.482 1.00 97.94 170 ILE A O 1
ATOM 1302 N N . ALA A 1 171 ? 2.641 -12.393 -13.588 1.00 97.06 171 ALA A N 1
ATOM 1303 C CA . ALA A 1 171 ? 3.814 -11.780 -14.209 1.00 97.06 171 ALA A CA 1
ATOM 1304 C C . ALA A 1 171 ? 4.401 -12.633 -15.337 1.00 97.06 171 ALA A C 1
ATOM 1306 O O . ALA A 1 171 ? 4.772 -12.085 -16.371 1.00 97.06 171 ALA A O 1
ATOM 1307 N N . ASN A 1 172 ? 4.480 -13.953 -15.149 1.00 96.25 172 ASN A N 1
ATOM 1308 C CA . ASN A 1 172 ? 5.070 -14.853 -16.137 1.00 96.25 172 ASN A CA 1
ATOM 1309 C C . ASN A 1 172 ? 4.215 -14.979 -17.406 1.00 96.25 172 ASN A C 1
ATOM 1311 O O . ASN A 1 172 ? 4.747 -14.920 -18.510 1.00 96.25 172 ASN A O 1
ATOM 1315 N N . GLU A 1 173 ? 2.900 -15.142 -17.252 1.00 97.81 173 GLU A N 1
ATOM 1316 C CA . GLU A 1 173 ? 1.996 -15.411 -18.379 1.00 97.81 173 GLU A CA 1
ATOM 1317 C C . GLU A 1 173 ? 1.461 -14.135 -19.047 1.00 97.81 173 GLU A C 1
ATOM 1319 O O . GLU A 1 173 ? 1.200 -14.125 -20.249 1.00 97.81 173 GLU A O 1
ATOM 1324 N N . TYR A 1 174 ? 1.280 -13.057 -18.278 1.00 97.06 174 TYR A N 1
ATOM 1325 C CA . TYR A 1 174 ? 0.596 -11.838 -18.729 1.00 97.06 174 TYR A CA 1
ATOM 1326 C C . TYR A 1 174 ? 1.427 -10.556 -18.568 1.00 97.06 174 TYR A C 1
ATOM 1328 O O . TYR A 1 174 ? 0.987 -9.491 -19.001 1.00 97.06 174 TYR A O 1
ATOM 1336 N N . GLY A 1 175 ? 2.619 -10.636 -17.969 1.00 96.88 175 GLY A N 1
ATOM 1337 C CA . GLY A 1 175 ? 3.524 -9.503 -17.782 1.00 96.88 175 GLY A CA 1
ATOM 1338 C C . GLY A 1 175 ? 3.263 -8.663 -16.525 1.00 96.88 175 GLY A C 1
ATOM 1339 O O . GLY A 1 175 ? 2.279 -8.830 -15.797 1.00 96.88 175 GLY A O 1
ATOM 1340 N N . PHE A 1 176 ? 4.184 -7.731 -16.261 1.00 97.00 176 PHE A N 1
ATOM 1341 C CA . PHE A 1 176 ? 4.153 -6.881 -15.067 1.00 97.00 176 PHE A CA 1
ATOM 1342 C C . PHE A 1 176 ? 3.028 -5.841 -15.082 1.00 97.00 176 PHE A C 1
ATOM 1344 O O . PHE A 1 176 ? 2.523 -5.496 -14.015 1.00 97.00 176 PHE A O 1
ATOM 1351 N N . ASP A 1 177 ? 2.590 -5.383 -16.254 1.00 97.50 177 ASP A N 1
ATOM 1352 C CA . ASP A 1 177 ? 1.564 -4.342 -16.362 1.00 97.50 177 ASP A CA 1
ATOM 1353 C C . ASP A 1 177 ? 0.228 -4.825 -15.780 1.00 97.50 177 ASP A C 1
ATOM 1355 O O . ASP A 1 177 ? -0.363 -4.169 -14.916 1.00 97.50 177 ASP A O 1
ATOM 1359 N N . LEU A 1 178 ? -0.222 -6.027 -16.173 1.00 97.88 178 LEU A N 1
ATOM 1360 C CA . LEU A 1 178 ? -1.446 -6.622 -15.631 1.00 97.88 178 LEU A CA 1
ATOM 1361 C C . LEU A 1 178 ? -1.308 -6.920 -14.133 1.00 97.88 178 LEU A C 1
ATOM 1363 O O . LEU A 1 178 ? -2.248 -6.692 -13.366 1.00 97.88 178 LEU A O 1
ATOM 1367 N N . LEU A 1 179 ? -0.140 -7.395 -13.695 1.00 98.19 179 LEU A N 1
ATOM 1368 C CA . LEU A 1 179 ? 0.139 -7.626 -12.279 1.00 98.19 179 LEU A CA 1
ATOM 1369 C C . LEU A 1 179 ? 0.008 -6.338 -11.452 1.00 98.19 179 LEU A C 1
ATOM 1371 O O . LEU A 1 179 ? -0.602 -6.338 -10.385 1.00 98.19 179 LEU A O 1
ATOM 1375 N N . LEU A 1 180 ? 0.576 -5.235 -11.932 1.00 98.38 180 LEU A N 1
ATOM 1376 C CA . LEU A 1 180 ? 0.581 -3.947 -11.240 1.00 98.38 180 LEU A CA 1
ATOM 1377 C C . LEU A 1 180 ? -0.815 -3.330 -11.173 1.00 98.38 180 LEU A C 1
ATOM 1379 O O . LEU A 1 180 ? -1.233 -2.860 -10.112 1.00 98.38 180 LEU A O 1
ATOM 1383 N N . ILE A 1 181 ? -1.572 -3.410 -12.270 1.00 98.69 181 ILE A N 1
ATOM 1384 C CA . ILE A 1 181 ? -2.971 -2.975 -12.311 1.00 98.69 181 ILE A CA 1
ATOM 1385 C C . ILE A 1 181 ? -3.814 -3.798 -11.330 1.00 98.69 181 ILE A C 1
ATOM 1387 O O . ILE A 1 181 ? -4.543 -3.230 -10.516 1.00 98.69 181 ILE A O 1
ATOM 1391 N N . THR A 1 182 ? -3.701 -5.129 -11.364 1.00 98.25 182 THR A N 1
ATOM 1392 C CA . THR A 1 182 ? -4.463 -6.008 -10.460 1.00 98.25 182 THR A CA 1
ATOM 1393 C C . THR A 1 182 ? -4.076 -5.790 -8.999 1.00 98.25 182 THR A C 1
ATOM 1395 O O . THR A 1 182 ? -4.961 -5.673 -8.153 1.00 98.25 182 THR A O 1
ATOM 1398 N N . SER A 1 183 ? -2.784 -5.633 -8.700 1.00 98.44 183 SER A N 1
ATOM 1399 C CA . SER A 1 183 ? -2.281 -5.276 -7.370 1.00 98.44 183 SER A CA 1
ATOM 1400 C C . SER A 1 183 ? -2.898 -3.977 -6.855 1.00 98.44 183 SER A C 1
ATOM 1402 O O . SER A 1 183 ? -3.481 -3.960 -5.768 1.00 98.44 183 SER A O 1
ATOM 1404 N N . GLY A 1 184 ? -2.862 -2.912 -7.659 1.00 98.62 184 GLY A N 1
ATOM 1405 C CA . GLY A 1 184 ? -3.445 -1.628 -7.289 1.00 98.62 184 GLY A CA 1
ATOM 1406 C C . GLY A 1 184 ? -4.960 -1.686 -7.076 1.00 98.62 184 GLY A C 1
ATOM 1407 O O . GLY A 1 184 ? -5.460 -1.130 -6.098 1.00 98.62 184 GLY A O 1
ATOM 1408 N N . ILE A 1 185 ? -5.695 -2.414 -7.925 1.00 98.44 185 ILE A N 1
ATOM 1409 C CA . ILE A 1 185 ? -7.145 -2.616 -7.765 1.00 98.44 185 ILE A CA 1
ATOM 1410 C C . ILE A 1 185 ? -7.448 -3.361 -6.461 1.00 98.44 185 ILE A C 1
ATOM 1412 O O . ILE A 1 185 ? -8.292 -2.910 -5.690 1.00 98.44 185 ILE A O 1
ATOM 1416 N N . VAL A 1 186 ? -6.753 -4.468 -6.179 1.00 98.38 186 VAL A N 1
ATOM 1417 C CA . VAL A 1 186 ? -6.958 -5.259 -4.953 1.00 98.38 186 VAL A CA 1
ATOM 1418 C C . VAL A 1 186 ? -6.675 -4.422 -3.702 1.00 98.38 186 VAL A C 1
ATOM 1420 O O . VAL A 1 186 ? -7.445 -4.487 -2.746 1.00 98.38 186 VAL A O 1
ATOM 1423 N N . ILE A 1 187 ? -5.642 -3.573 -3.730 1.00 98.56 187 ILE A N 1
ATOM 1424 C CA . ILE A 1 187 ? -5.356 -2.617 -2.651 1.00 98.56 187 ILE A CA 1
ATOM 1425 C C . ILE A 1 187 ? -6.536 -1.655 -2.445 1.00 98.56 187 ILE A C 1
ATOM 1427 O O . ILE A 1 187 ? -6.981 -1.470 -1.314 1.00 98.56 187 ILE A O 1
ATOM 1431 N N . ILE A 1 188 ? -7.078 -1.075 -3.522 1.00 98.38 188 ILE A N 1
ATOM 1432 C CA . ILE A 1 188 ? -8.201 -0.121 -3.459 1.00 98.38 188 ILE A CA 1
ATOM 1433 C C . ILE A 1 188 ? -9.487 -0.789 -2.954 1.00 98.38 188 ILE A C 1
ATOM 1435 O O . ILE A 1 188 ? -10.249 -0.161 -2.219 1.00 98.38 188 ILE A O 1
ATOM 1439 N N . LEU A 1 189 ? -9.723 -2.067 -3.276 1.00 97.25 189 LEU A N 1
ATOM 1440 C CA . LEU A 1 189 ? -10.853 -2.828 -2.723 1.00 97.25 189 LEU A CA 1
ATOM 1441 C C . LEU A 1 189 ? -10.795 -2.926 -1.189 1.00 97.25 189 LEU A C 1
ATOM 1443 O O . LEU A 1 189 ? -11.843 -3.014 -0.546 1.00 97.25 189 LEU A O 1
ATOM 1447 N N . GLY A 1 190 ? -9.604 -2.803 -0.590 1.00 95.94 190 GLY A N 1
ATOM 1448 C CA . GLY A 1 190 ? -9.424 -2.676 0.857 1.00 95.94 190 GLY A CA 1
ATOM 1449 C C . GLY A 1 190 ? -10.137 -1.468 1.478 1.00 95.94 190 GLY A C 1
ATOM 1450 O O . GLY A 1 190 ? -10.412 -1.478 2.670 1.00 95.94 190 GLY A O 1
ATOM 1451 N N . CYS A 1 191 ? -10.533 -0.457 0.697 1.00 95.25 191 CYS A N 1
ATOM 1452 C CA . CYS A 1 191 ? -11.319 0.676 1.194 1.00 95.25 191 CYS A CA 1
ATOM 1453 C C . CYS A 1 191 ? -12.797 0.342 1.453 1.00 95.25 191 CYS A C 1
ATOM 1455 O O . CYS A 1 191 ? -13.449 1.055 2.219 1.00 95.25 191 CYS A O 1
ATOM 1457 N N . ILE A 1 192 ? -13.347 -0.708 0.826 1.00 94.12 192 ILE A N 1
ATOM 1458 C CA . ILE A 1 192 ? -14.786 -1.027 0.887 1.00 94.12 192 ILE A CA 1
ATOM 1459 C C . ILE A 1 192 ? -15.280 -1.205 2.334 1.00 94.12 192 ILE A C 1
ATOM 1461 O O . ILE A 1 192 ? -16.294 -0.594 2.678 1.00 94.12 192 ILE A O 1
ATOM 1465 N N . PRO A 1 193 ? -14.593 -1.965 3.214 1.00 91.75 193 PRO A N 1
ATOM 1466 C CA . PRO A 1 193 ? -15.013 -2.102 4.606 1.00 91.75 193 PRO A CA 1
ATOM 1467 C C . PRO A 1 193 ? -15.061 -0.770 5.362 1.00 91.75 193 PRO A C 1
ATOM 1469 O O . PRO A 1 193 ? -15.960 -0.570 6.171 1.00 91.75 193 PRO A O 1
ATOM 1472 N N . TYR A 1 194 ? -14.135 0.155 5.093 1.00 88.69 194 TYR A N 1
ATOM 1473 C CA . TYR A 1 194 ? -14.111 1.462 5.756 1.00 88.69 194 TYR A CA 1
ATOM 1474 C C . TYR A 1 194 ? -15.208 2.401 5.261 1.00 88.69 194 TYR A C 1
ATOM 1476 O O . TYR A 1 194 ? -15.735 3.173 6.058 1.00 88.69 194 TYR A O 1
ATOM 1484 N N . ALA A 1 195 ? -15.600 2.310 3.988 1.00 86.81 195 ALA A N 1
ATOM 1485 C CA . ALA A 1 195 ? -16.649 3.155 3.417 1.00 86.81 195 ALA A CA 1
ATOM 1486 C C . ALA A 1 195 ? -17.990 3.044 4.171 1.00 86.81 195 ALA A C 1
ATOM 1488 O O . ALA A 1 195 ? -18.749 4.010 4.213 1.00 86.81 195 ALA A O 1
ATOM 1489 N N . LEU A 1 196 ? -18.253 1.901 4.814 1.00 83.56 196 LEU A N 1
ATOM 1490 C CA . LEU A 1 196 ? -19.451 1.676 5.629 1.00 83.56 196 LEU A CA 1
ATOM 1491 C C . LEU A 1 196 ? -19.500 2.547 6.896 1.00 83.56 196 LEU A C 1
ATOM 1493 O O . LEU A 1 196 ? -20.587 2.879 7.351 1.00 83.56 196 LEU A O 1
ATOM 1497 N N . PHE A 1 197 ? -18.345 2.942 7.438 1.00 84.12 197 PHE A N 1
ATOM 1498 C CA . PHE A 1 197 ? -18.231 3.676 8.708 1.00 84.12 197 PHE A CA 1
ATOM 1499 C C . PHE A 1 197 ? -17.909 5.161 8.521 1.00 84.12 197 PHE A C 1
ATOM 1501 O O . PHE A 1 197 ? -17.872 5.924 9.478 1.00 84.12 197 PHE A O 1
ATOM 1508 N N . VAL A 1 198 ? -17.691 5.595 7.279 1.00 79.19 198 VAL A N 1
ATOM 1509 C CA . VAL A 1 198 ? -17.404 6.996 6.943 1.00 79.19 198 VAL A CA 1
ATOM 1510 C C . VAL A 1 198 ? -18.598 7.917 7.211 1.00 79.19 198 VAL A C 1
ATOM 1512 O O . VAL A 1 198 ? -18.414 9.080 7.573 1.00 79.19 198 VAL A O 1
ATOM 1515 N N . PHE A 1 199 ? -19.814 7.408 7.008 1.00 70.94 199 PHE A N 1
ATOM 1516 C CA . PHE A 1 199 ? -21.060 8.167 7.155 1.00 70.94 199 PHE A CA 1
ATOM 1517 C C . PHE A 1 199 ? -21.812 7.855 8.445 1.00 70.94 199 PHE A C 1
ATOM 1519 O O . PHE A 1 199 ? -22.846 8.477 8.702 1.00 70.94 199 PHE A O 1
ATOM 1526 N N . ASP A 1 200 ? -21.312 6.908 9.239 1.00 64.31 200 ASP A N 1
ATOM 1527 C CA . ASP A 1 200 ? -21.908 6.609 10.528 1.00 64.31 200 ASP A CA 1
ATOM 1528 C C . ASP A 1 200 ? -21.593 7.779 11.466 1.00 64.31 200 ASP A C 1
ATOM 1530 O O . ASP A 1 200 ? -20.439 8.185 11.631 1.00 64.31 200 ASP A O 1
ATOM 1534 N N . LYS A 1 201 ? -22.643 8.426 11.975 1.00 50.81 201 LYS A N 1
ATOM 1535 C CA . LYS A 1 201 ? -22.489 9.575 12.867 1.00 50.81 201 LYS A CA 1
ATOM 1536 C C . LYS A 1 201 ? -22.094 9.052 14.244 1.00 50.81 201 LYS A C 1
ATOM 1538 O O . LYS A 1 201 ? -22.916 8.408 14.889 1.00 50.81 201 LYS A O 1
ATOM 1543 N N . ASP A 1 202 ? -20.863 9.369 14.652 1.00 53.34 202 ASP A N 1
ATOM 1544 C CA . ASP A 1 202 ? -20.404 9.313 16.049 1.00 53.34 202 ASP A CA 1
ATOM 1545 C C . ASP A 1 202 ? -21.383 10.051 16.986 1.00 53.34 202 ASP A C 1
ATOM 1547 O O . ASP A 1 202 ? -21.730 11.222 16.673 1.00 53.34 202 ASP A O 1
#

pLDDT: mean 92.07, std 13.21, range [42.44, 98.88]

Secondary structure (DSSP, 8-state):
--STTTS----------HHHHHHHHHHHHHHHHHHHHGGGHHHHHHHSSTT--HHHHHHHHHHHHHHHHHHHHHHHHHHTT--HHHHHHHHHHHHHHHHHHHHHHTT--SHHHHHHHHHHHHHHHHHHHHHHHHHHHHHPPTT-HHHHHHHHHHHHHHHHHHHHHHHHHHHHHHHHHHHHHHHHHHHHHTTHHHHTTSSS--

InterPro domains:
  IPR011701 Major facilitator superfamily [PF07690] (28-199)
  IPR020846 Major facilitator superfamily domain [PS50850] (1-202)
  IPR036259 MFS transporter superfamily [G3DSA:1.20.1250.20] (19-202)
  IPR036259 MFS transporter superfamily [SSF103473] (17-199)
  IPR052714 Major Facilitator Superfamily Exporter [PTHR23531] (24-197)

Mean predicted aligned error: 5.36 Å

Radius of gyration: 18.92 Å; Cα contacts (8 Å, |Δi|>4): 314; chains: 1; bounding box: 43×50×55 Å

Organism: NCBI:txid2053526

Foldseek 3Di:
DPPVVPPPDDPDPPDAQLLLVLLLLLLQLQLLLVLLCVVCQLVCQQPVAPPRRSVLSVVLLVLLQVLLVVLLVVLLVVCVPDDLLVLLVLQLQLLLQLLVLLLQSLPDRHSVSSSVSSSSNSNSNSSNVSSSVVSNVVRGDPPCNVVSVVSSVVSNVVSSVVSNVVSVVCCVPPNSNVSSNSSSVSSSVSSVSSVVVNPPDD